Protein AF-0000000084360144 (afdb_homodimer)

InterPro domains:
  IPR002321 Cytochrome c, class II [PS51009] (93-139)
  IPR010980 Cytochrome c/b562 [SSF47175] (39-138)

Sequence (286 aa):
MKKSSLFVCLISALVMHGSWVSTAVAEDDREAIFVSREQRDLVLEDMRNFLVAVQDIVLAMADGDMATVSDVARAMGPGKGRGMGMGMDMPMEFRQMGRGTHVAFVELAQAADMGSEGVIADLGTLMSNCTGCHVTYKFVIKQMKKSSLFVCLISALVMHGSWVSTAVAEDDREAIFVSREQRDLVLEDMRNFLVAVQDIVLAMADGDMATVSDVARAMGPGKGRGMGMGMDMPMEFRQMGRGTHVAFVELAQAADMGSEGVIADLGTLMSNCTGCHVTYKFVIKQ

Secondary structure (DSSP, 8-state):
-----------------------------PEEEEE-HHHHHHHHHHHHHHHHHHHHHHHHHHTT-HHHHHHHHHTTSTT-STTTTTTTTS-HHHHHHHHHHHHHHHHHHHHHHTT-TTHHHHHHHHHHHHHHHHHHEEEEE--/-----------------------------PEEEEE-HHHHHHHHHHHHHHHHHHHHHHHHHHTT-HHHHHHHHHTTSTT-STTTTTTTTS-HHHHHHHHHHHHHHHHHHHHHHTT-TTHHHHHHHHHHHHHHHHHHEEEEE--

pLDDT: mean 84.34, std 19.71, range [33.41, 98.88]

Solvent-accessible surface area (backbone atoms only — not comparable to full-atom values): 16165 Å² total; per-residue (Å²): 134,85,81,78,80,78,76,77,77,77,76,76,76,76,72,74,74,72,73,76,73,67,79,63,74,77,74,83,81,42,46,75,43,77,33,50,68,65,46,47,50,31,47,50,50,42,52,51,51,50,51,46,41,53,34,51,33,39,39,23,55,55,68,68,32,39,66,57,29,19,53,51,27,43,63,48,18,78,84,59,46,82,36,65,73,63,47,73,88,45,58,64,70,57,43,50,47,54,53,49,41,16,49,40,27,36,53,45,13,51,39,30,70,68,64,48,85,52,51,54,37,49,50,24,57,45,41,47,48,54,48,52,47,62,65,42,44,43,82,36,72,64,130,135,85,80,77,79,79,78,78,76,77,76,74,76,75,74,76,75,72,73,74,72,66,79,64,74,78,76,83,81,42,47,74,42,77,31,51,68,67,46,47,51,29,47,50,51,42,54,52,51,50,51,45,41,53,34,52,31,38,39,23,54,54,68,68,33,39,66,58,30,19,52,52,26,42,61,48,18,76,86,58,47,82,34,64,75,65,48,73,87,45,59,65,69,58,44,49,46,54,52,50,41,18,48,40,26,35,52,46,14,53,37,30,70,68,65,46,86,54,50,54,37,48,49,24,57,44,42,47,46,55,48,54,48,62,64,42,44,42,81,38,72,63,130

Structure (mmCIF, N/CA/C/O backbone):
data_AF-0000000084360144-model_v1
#
loop_
_entity.id
_entity.type
_entity.pdbx_description
1 polymer 'Cytochrome C'
#
loop_
_atom_site.group_PDB
_atom_site.id
_atom_site.type_symbol
_atom_site.label_atom_id
_atom_site.label_alt_id
_atom_site.label_comp_id
_atom_site.label_asym_id
_atom_site.label_entity_id
_atom_site.label_seq_id
_atom_site.pdbx_PDB_ins_code
_atom_site.Cartn_x
_atom_site.Cartn_y
_atom_site.Cartn_z
_atom_site.occupancy
_atom_site.B_iso_or_equiv
_atom_site.auth_seq_id
_atom_site.auth_comp_id
_atom_site.auth_asym_id
_atom_site.auth_atom_id
_atom_site.pdbx_PDB_model_num
ATOM 1 N N . MET A 1 1 ? -36.156 -8.492 79.812 1 33.84 1 MET A N 1
ATOM 2 C CA . MET A 1 1 ? -35.625 -7.465 78.875 1 33.84 1 MET A CA 1
ATOM 3 C C . MET A 1 1 ? -34.781 -8.086 77.75 1 33.84 1 MET A C 1
ATOM 5 O O . MET A 1 1 ? -33.688 -8.602 78 1 33.84 1 MET A O 1
ATOM 9 N N . LYS A 1 2 ? -35.5 -8.797 76.812 1 38.75 2 LYS A N 1
ATOM 10 C CA . LYS A 1 2 ? -35 -9.461 75.625 1 38.75 2 LYS A CA 1
ATOM 11 C C . LYS A 1 2 ? -34.188 -8.5 74.75 1 38.75 2 LYS A C 1
ATOM 13 O O . LYS A 1 2 ? -34.688 -7.426 74.438 1 38.75 2 LYS A O 1
ATOM 18 N N . LYS A 1 3 ? -32.844 -8.453 74.938 1 45.5 3 LYS A N 1
ATOM 19 C CA . LYS A 1 3 ? -31.828 -7.781 74.125 1 45.5 3 LYS A CA 1
ATOM 20 C C . LYS A 1 3 ? -32 -8.102 72.688 1 45.5 3 LYS A C 1
ATOM 22 O O . LYS A 1 3 ? -31.984 -9.273 72.25 1 45.5 3 LYS A O 1
ATOM 27 N N . SER A 1 4 ? -32.906 -7.371 71.938 1 45.78 4 SER A N 1
ATOM 28 C CA . SER A 1 4 ? -33.094 -7.418 70.438 1 45.78 4 SER A CA 1
ATOM 29 C C . SER A 1 4 ? -31.766 -7.23 69.75 1 45.78 4 SER A C 1
ATOM 31 O O . SER A 1 4 ? -31.031 -6.277 70 1 45.78 4 SER A O 1
ATOM 33 N N . SER A 1 5 ? -31 -8.258 69.438 1 48.06 5 SER A N 1
ATOM 34 C CA . SER A 1 5 ? -29.797 -8.281 68.625 1 48.06 5 SER A CA 1
ATOM 35 C C . SER A 1 5 ? -30.031 -7.609 67.25 1 48.06 5 SER A C 1
ATOM 37 O O . SER A 1 5 ? -30.906 -8.023 66.5 1 48.06 5 SER A O 1
ATOM 39 N N . LEU A 1 6 ? -29.938 -6.305 67.125 1 44.03 6 LEU A N 1
ATOM 40 C CA . LEU A 1 6 ? -29.969 -5.547 65.875 1 44.03 6 LEU A CA 1
ATOM 41 C C . LEU A 1 6 ? -28.953 -6.09 64.875 1 44.03 6 LEU A C 1
ATOM 43 O O . LEU A 1 6 ? -27.75 -6.141 65.188 1 44.03 6 LEU A O 1
ATOM 47 N N . PHE A 1 7 ? -29.328 -7 64.062 1 44.59 7 PHE A N 1
ATOM 48 C CA . PHE A 1 7 ? -28.578 -7.477 62.906 1 44.59 7 PHE A CA 1
ATOM 49 C C . PHE A 1 7 ? -28.281 -6.332 61.938 1 44.59 7 PHE A C 1
ATOM 51 O O . PHE A 1 7 ? -29.188 -5.73 61.375 1 44.59 7 PHE A O 1
ATOM 58 N N . VAL A 1 8 ? -27.266 -5.516 62.156 1 44.97 8 VAL A N 1
ATOM 59 C CA . VAL A 1 8 ? -26.797 -4.504 61.219 1 44.97 8 VAL A CA 1
ATOM 60 C C . VAL A 1 8 ? -26.469 -5.156 59.875 1 44.97 8 VAL A C 1
ATOM 62 O O . VAL A 1 8 ? -25.672 -6.082 59.812 1 44.97 8 VAL A O 1
ATOM 65 N N . CYS A 1 9 ? -27.453 -5.238 58.969 1 44 9 CYS A N 1
ATOM 66 C CA . CYS A 1 9 ? -27.297 -5.594 57.562 1 44 9 CYS A CA 1
ATOM 67 C C . CYS A 1 9 ? -26.203 -4.777 56.906 1 44 9 CYS A C 1
ATOM 69 O O . CYS A 1 9 ? -26.297 -3.555 56.812 1 44 9 CYS A O 1
ATOM 71 N N . LEU A 1 10 ? -24.984 -5.242 57.031 1 46.97 10 LEU A N 1
ATOM 72 C CA . LEU A 1 10 ? -23.875 -4.703 56.25 1 46.97 10 LEU A CA 1
ATOM 73 C C . LEU A 1 10 ? -24.172 -4.75 54.781 1 46.97 10 LEU A C 1
ATOM 75 O O . LEU A 1 10 ? -24.25 -5.828 54.188 1 46.97 10 LEU A O 1
ATOM 79 N N . ILE A 1 11 ? -25.016 -3.904 54.219 1 48.75 11 ILE A N 1
ATOM 80 C CA . ILE A 1 11 ? -25.172 -3.729 52.781 1 48.75 11 ILE A CA 1
ATOM 81 C C . ILE A 1 11 ? -23.828 -3.414 52.156 1 48.75 11 ILE A C 1
ATOM 83 O O . ILE A 1 11 ? -23.203 -2.393 52.469 1 48.75 11 ILE A O 1
ATOM 87 N N . SER A 1 12 ? -23.062 -4.449 51.812 1 48 12 SER A N 1
ATOM 88 C CA . SER A 1 12 ? -21.859 -4.301 50.969 1 48 12 SER A CA 1
ATOM 89 C C . SER A 1 12 ? -22.188 -3.594 49.656 1 48 12 SER A C 1
ATOM 91 O O . SER A 1 12 ? -23.062 -4.035 48.906 1 48 12 SER A O 1
ATOM 93 N N . ALA A 1 13 ? -22.172 -2.275 49.625 1 49.94 13 ALA A N 1
ATOM 94 C CA . ALA A 1 13 ? -22.219 -1.513 48.375 1 49.94 13 ALA A CA 1
ATOM 95 C C . ALA A 1 13 ? -21.281 -2.105 47.344 1 49.94 13 ALA A C 1
ATOM 97 O O . ALA A 1 13 ? -20.047 -2.061 47.5 1 49.94 13 ALA A O 1
ATOM 98 N N . LEU A 1 14 ? -21.688 -3.148 46.656 1 50.59 14 LEU A N 1
ATOM 99 C CA . LEU A 1 14 ? -21 -3.574 45.438 1 50.59 14 LEU A CA 1
ATOM 100 C C . LEU A 1 14 ? -20.75 -2.395 44.5 1 50.59 14 LEU A C 1
ATOM 102 O O . LEU A 1 14 ? -21.703 -1.851 43.938 1 50.59 14 LEU A O 1
ATOM 106 N N . VAL A 1 15 ? -19.828 -1.484 44.812 1 50.44 15 VAL A N 1
ATOM 1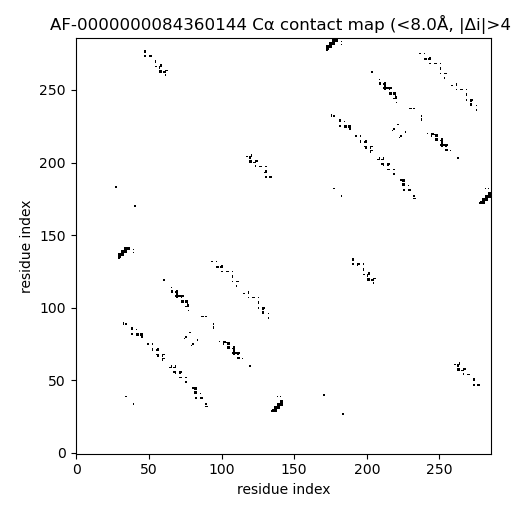07 C CA . VAL A 1 15 ? -19.375 -0.468 43.875 1 50.44 15 VAL A CA 1
ATOM 108 C C . VAL A 1 15 ? -19.016 -1.121 42.531 1 50.44 15 VAL A C 1
ATOM 110 O O . VAL A 1 15 ? -18.094 -1.928 42.469 1 50.44 15 VAL A O 1
ATOM 113 N N . MET A 1 16 ? -20 -1.368 41.719 1 49.56 16 MET A N 1
ATOM 114 C CA . MET A 1 16 ? -19.734 -1.702 40.312 1 49.56 16 MET A CA 1
ATOM 115 C C . MET A 1 16 ? -18.719 -0.744 39.719 1 49.56 16 MET A C 1
ATOM 117 O O . MET A 1 16 ? -19 0.445 39.531 1 49.56 16 MET A O 1
ATOM 121 N N . HIS A 1 17 ? -17.453 -0.891 40.062 1 52.81 17 HIS A N 1
ATOM 122 C CA . HIS A 1 17 ? -16.438 -0.223 39.25 1 52.81 17 HIS A CA 1
ATOM 123 C C . HIS A 1 17 ? -16.672 -0.459 37.75 1 52.81 17 HIS A C 1
ATOM 125 O O . HIS A 1 17 ? -16.469 -1.57 37.25 1 52.81 17 HIS A O 1
ATOM 131 N N . GLY A 1 18 ? -17.625 0.156 37.188 1 46.22 18 GLY A N 1
ATOM 132 C CA . GLY A 1 18 ? -17.656 0.187 35.75 1 46.22 18 GLY A CA 1
ATOM 133 C C . GLY A 1 18 ? -16.297 0.488 35.125 1 46.22 18 GLY A C 1
ATOM 134 O O . GLY A 1 18 ? -15.734 1.555 35.375 1 46.22 18 GLY A O 1
ATOM 135 N N . SER A 1 19 ? -15.484 -0.479 34.906 1 48.38 19 SER A N 1
ATOM 136 C CA . SER A 1 19 ? -14.305 -0.304 34.062 1 48.38 19 SER A CA 1
ATOM 137 C C . SER A 1 19 ? -14.648 0.451 32.781 1 48.38 19 SER A C 1
ATOM 139 O O . SER A 1 19 ? -15.344 -0.08 31.906 1 48.38 19 SER A O 1
ATOM 141 N N . TRP A 1 20 ? -14.641 1.731 32.844 1 46.69 20 TRP A N 1
ATOM 142 C CA . TRP A 1 20 ? -14.609 2.441 31.578 1 46.69 20 TRP A CA 1
ATOM 143 C C . TRP A 1 20 ? -13.547 1.854 30.641 1 46.69 20 TRP A C 1
ATOM 145 O O . TRP A 1 20 ? -12.352 1.924 30.938 1 46.69 20 TRP A O 1
ATOM 155 N N . VAL A 1 21 ? -13.836 0.761 30 1 42.66 21 VAL A N 1
ATOM 156 C CA . VAL A 1 21 ? -13.016 0.398 28.844 1 42.66 21 VAL A CA 1
ATOM 157 C C . VAL A 1 21 ? -12.797 1.622 27.953 1 42.66 21 VAL A C 1
ATOM 159 O O . VAL A 1 21 ? -13.742 2.113 27.328 1 42.66 21 VAL A O 1
ATOM 162 N N . SER A 1 22 ? -12.062 2.523 28.312 1 39.66 22 SER A N 1
ATOM 163 C CA . SER A 1 22 ? -11.602 3.498 27.328 1 39.66 22 SER A CA 1
ATOM 164 C C . SER A 1 22 ? -11.195 2.818 26.031 1 39.66 22 SER A C 1
ATOM 166 O O . SER A 1 22 ? -10.258 2.012 26.016 1 39.66 22 SER A O 1
ATOM 168 N N . THR A 1 23 ? -12.055 2.426 25.203 1 44 23 THR A N 1
ATOM 169 C CA . THR A 1 23 ? -11.625 2.086 23.859 1 44 23 THR A CA 1
ATOM 170 C C . THR A 1 23 ? -10.555 3.051 23.359 1 44 23 THR A C 1
ATOM 172 O O . THR A 1 23 ? -10.859 4.16 22.922 1 44 23 THR A O 1
ATOM 175 N N . ALA A 1 24 ? -9.484 3.217 24.141 1 43.78 24 ALA A N 1
ATOM 176 C CA . ALA A 1 24 ? -8.336 4.023 23.75 1 43.78 24 ALA A CA 1
ATOM 177 C C . ALA A 1 24 ? -7.957 3.775 22.281 1 43.78 24 ALA A C 1
ATOM 179 O O . ALA A 1 24 ? -7.797 2.625 21.875 1 43.78 24 ALA A O 1
ATOM 180 N N . VAL A 1 25 ? -8.531 4.574 21.312 1 50.25 25 VAL A N 1
ATOM 181 C CA . VAL A 1 25 ? -7.938 4.59 19.984 1 50.25 25 VAL A CA 1
ATOM 182 C C . VAL A 1 25 ? -6.438 4.324 20.094 1 50.25 25 VAL A C 1
ATOM 184 O O . VAL A 1 25 ? -5.746 4.941 20.906 1 50.25 25 VAL A O 1
ATOM 187 N N . ALA A 1 26 ? -6.023 3.072 19.875 1 57.72 26 ALA A N 1
ATOM 188 C CA . ALA A 1 26 ? -4.609 2.711 19.953 1 57.72 26 ALA A CA 1
ATOM 189 C C . ALA A 1 26 ? -3.725 3.83 19.422 1 57.72 26 ALA A C 1
ATOM 191 O O . ALA A 1 26 ? -3.979 4.371 18.344 1 57.72 26 ALA A O 1
ATOM 192 N N . GLU A 1 27 ? -3.043 4.469 20.234 1 74.31 27 GLU A N 1
ATOM 193 C CA . GLU A 1 27 ? -2.086 5.523 19.906 1 74.31 27 GLU A CA 1
ATOM 194 C C . GLU A 1 27 ? -1.138 5.09 18.797 1 74.31 27 GLU A C 1
ATOM 196 O O . GLU A 1 27 ? -0.721 3.932 18.75 1 74.31 27 GLU A O 1
ATOM 201 N N . ASP A 1 28 ? -1.094 5.836 17.609 1 87.69 28 ASP A N 1
ATOM 202 C CA . ASP A 1 28 ? -0.11 5.629 16.547 1 87.69 28 ASP A CA 1
ATOM 203 C C . ASP A 1 28 ? 1.311 5.832 17.078 1 87.69 28 ASP A C 1
ATOM 205 O O . ASP A 1 28 ? 1.778 6.965 17.188 1 87.69 28 ASP A O 1
ATOM 209 N N . ASP A 1 29 ? 2.02 4.734 17.438 1 91.38 29 ASP A N 1
ATOM 210 C CA . ASP A 1 29 ? 3.318 4.766 18.094 1 91.38 29 ASP A CA 1
ATOM 211 C C . ASP A 1 29 ? 4.457 4.766 17.078 1 91.38 29 ASP A C 1
ATOM 213 O O . ASP A 1 29 ? 5.621 4.578 17.438 1 91.38 29 ASP A O 1
ATOM 217 N N . ARG A 1 30 ? 4.113 5.012 15.844 1 96.31 30 ARG A N 1
ATOM 218 C CA . ARG A 1 30 ? 5.156 5.078 14.828 1 96.31 30 ARG A CA 1
ATOM 219 C C . ARG A 1 30 ? 6.043 6.301 15.031 1 96.31 30 ARG A C 1
ATOM 221 O O . ARG A 1 30 ? 5.613 7.297 15.617 1 96.31 30 ARG A O 1
ATOM 228 N N . GLU A 1 31 ? 7.32 6.133 14.578 1 96.94 31 GLU A N 1
ATOM 229 C CA . GLU A 1 31 ? 8.273 7.234 14.641 1 96.94 31 GLU A CA 1
ATOM 230 C C . GLU A 1 31 ? 7.91 8.336 13.648 1 96.94 31 GLU A C 1
ATOM 232 O O . GLU A 1 31 ? 7.727 8.078 12.461 1 96.94 31 GLU A O 1
ATOM 237 N N . ALA A 1 32 ? 7.883 9.578 14.156 1 96 32 ALA A N 1
ATOM 238 C CA . ALA A 1 32 ? 7.559 10.719 13.312 1 96 32 ALA A CA 1
ATOM 239 C C . ALA A 1 32 ? 8.789 11.211 12.555 1 96 32 ALA A C 1
ATOM 241 O O . ALA A 1 32 ? 9.844 11.438 13.156 1 96 32 ALA A O 1
ATOM 242 N N . ILE A 1 33 ? 8.68 11.305 11.312 1 95.38 33 ILE A N 1
ATOM 243 C CA . ILE A 1 33 ? 9.656 12.008 10.492 1 95.38 33 ILE A CA 1
ATOM 244 C C . ILE A 1 33 ? 9.086 13.352 10.047 1 95.38 33 ILE A C 1
ATOM 246 O O . ILE A 1 33 ? 8.031 13.406 9.406 1 95.38 33 ILE A O 1
ATOM 250 N N . PHE A 1 34 ? 9.781 14.406 10.383 1 94.12 34 PHE A N 1
ATOM 251 C CA . PHE A 1 34 ? 9.328 15.742 10.031 1 94.12 34 PHE A CA 1
ATOM 252 C C . PHE A 1 34 ? 9.797 16.125 8.633 1 94.12 34 PHE A C 1
ATOM 254 O O . PHE A 1 34 ? 10.992 16.078 8.336 1 94.12 34 PHE A O 1
ATOM 261 N N . VAL A 1 35 ? 8.797 16.422 7.832 1 92.69 35 VAL A N 1
ATOM 262 C CA . VAL A 1 35 ? 9.102 16.672 6.43 1 92.69 35 VAL A CA 1
ATOM 263 C C . VAL A 1 35 ? 8.359 17.922 5.961 1 92.69 35 VAL A C 1
ATOM 265 O O . VAL A 1 35 ? 7.367 18.328 6.57 1 92.69 35 VAL A O 1
ATOM 268 N N . SER A 1 36 ? 8.93 18.531 4.867 1 89.81 36 SER A N 1
ATOM 269 C CA . SER A 1 36 ? 8.156 19.562 4.18 1 89.81 36 SER A CA 1
ATOM 270 C C . SER A 1 36 ? 6.996 18.953 3.398 1 89.81 36 SER A C 1
ATOM 272 O O . SER A 1 36 ? 6.969 17.75 3.16 1 89.81 36 SER A O 1
ATOM 274 N N . ARG A 1 37 ? 6.051 19.75 3.043 1 89.75 37 ARG A N 1
ATOM 275 C CA . ARG A 1 37 ? 4.934 19.281 2.229 1 89.75 37 ARG A CA 1
ATOM 276 C C . ARG A 1 37 ? 5.422 18.703 0.907 1 89.75 37 ARG A C 1
ATOM 278 O O . ARG A 1 37 ? 4.914 17.672 0.446 1 89.75 37 ARG A O 1
ATOM 285 N N . GLU A 1 38 ? 6.41 19.391 0.368 1 87.5 38 GLU A N 1
ATOM 286 C CA . GLU A 1 38 ? 6.949 18.938 -0.91 1 87.5 38 GLU A CA 1
ATOM 287 C C . GLU A 1 38 ? 7.609 17.562 -0.771 1 87.5 38 GLU A C 1
ATOM 289 O O . GLU A 1 38 ? 7.391 16.672 -1.597 1 87.5 38 GLU A O 1
ATOM 294 N N . GLN A 1 39 ? 8.398 17.422 0.248 1 88.19 39 GLN A N 1
ATOM 295 C CA . GLN A 1 39 ? 9.047 16.141 0.503 1 88.19 39 GLN A CA 1
ATOM 296 C C . GLN A 1 39 ? 8.016 15.031 0.697 1 88.19 39 GLN A C 1
ATOM 298 O O . GLN A 1 39 ? 8.141 13.945 0.12 1 88.19 39 GLN A O 1
ATOM 303 N N . ARG A 1 40 ? 7.051 15.227 1.476 1 91.75 40 ARG A N 1
ATOM 304 C CA . ARG A 1 40 ? 5.98 14.258 1.714 1 91.75 40 ARG A CA 1
ATOM 305 C C . ARG A 1 40 ? 5.301 13.859 0.408 1 91.75 40 ARG A C 1
ATOM 307 O O . ARG A 1 40 ? 5.109 12.672 0.139 1 91.75 40 ARG A O 1
ATOM 314 N N . ASP A 1 41 ? 4.969 14.859 -0.365 1 89.81 41 ASP A N 1
ATOM 315 C CA . ASP A 1 41 ? 4.23 14.578 -1.593 1 89.81 41 ASP A CA 1
ATOM 316 C C . ASP A 1 41 ? 5.059 13.734 -2.557 1 89.81 41 ASP A C 1
ATOM 318 O O . ASP A 1 41 ? 4.531 12.844 -3.223 1 89.81 41 ASP A O 1
ATOM 322 N N . LEU A 1 42 ? 6.301 14.031 -2.625 1 89.5 42 LEU A N 1
ATOM 323 C CA . LEU A 1 42 ? 7.172 13.273 -3.52 1 89.5 42 LEU A CA 1
ATOM 324 C C . LEU A 1 42 ? 7.316 11.828 -3.051 1 89.5 42 LEU A C 1
ATOM 326 O O . LEU A 1 42 ? 7.258 10.906 -3.861 1 89.5 42 LEU A O 1
ATOM 330 N N . VAL A 1 43 ? 7.5 11.609 -1.768 1 91.75 43 VAL A N 1
ATOM 331 C CA . VAL A 1 43 ? 7.629 10.25 -1.245 1 91.75 43 VAL A CA 1
ATOM 332 C C . VAL A 1 43 ? 6.309 9.508 -1.414 1 91.75 43 VAL A C 1
ATOM 334 O O . VAL A 1 43 ? 6.297 8.328 -1.781 1 91.75 43 VAL A O 1
ATOM 337 N N . LEU A 1 44 ? 5.227 10.188 -1.214 1 93.38 44 LEU A N 1
ATOM 338 C CA . LEU A 1 44 ? 3.926 9.539 -1.352 1 93.38 44 LEU A CA 1
ATOM 339 C C . LEU A 1 44 ? 3.645 9.188 -2.809 1 93.38 44 LEU A C 1
ATOM 341 O O . LEU A 1 44 ? 3 8.18 -3.094 1 93.38 44 LEU A O 1
ATOM 345 N N . GLU A 1 45 ? 4.105 9.977 -3.682 1 92.88 45 GLU A N 1
ATOM 346 C CA . GLU A 1 45 ? 3.996 9.602 -5.09 1 92.88 45 GLU A CA 1
ATOM 347 C C . GLU A 1 45 ? 4.762 8.32 -5.383 1 92.88 45 GLU A C 1
ATOM 349 O O . GLU A 1 45 ? 4.27 7.445 -6.105 1 92.88 45 GLU A O 1
ATOM 354 N N . ASP A 1 46 ? 5.91 8.219 -4.836 1 93.06 46 ASP A N 1
ATOM 355 C CA . ASP A 1 46 ? 6.68 6.988 -4.992 1 93.06 46 ASP A CA 1
ATOM 356 C C . ASP A 1 46 ? 5.926 5.793 -4.41 1 93.06 46 ASP A C 1
ATOM 358 O O . ASP A 1 46 ? 5.918 4.711 -5 1 93.06 46 ASP A O 1
ATOM 362 N N . MET A 1 47 ? 5.293 5.977 -3.268 1 95.94 47 MET A N 1
ATOM 363 C CA . MET A 1 47 ? 4.531 4.914 -2.623 1 95.94 47 MET A CA 1
ATOM 364 C C . MET A 1 47 ? 3.375 4.457 -3.51 1 95.94 47 MET A C 1
ATOM 366 O O . MET A 1 47 ? 3.096 3.26 -3.604 1 95.94 47 MET A O 1
ATOM 370 N N . ARG A 1 48 ? 2.752 5.402 -4.18 1 96.12 48 ARG A N 1
ATOM 371 C CA . ARG A 1 48 ? 1.674 5.055 -5.098 1 96.12 48 ARG A CA 1
ATOM 372 C C . ARG A 1 48 ? 2.209 4.293 -6.309 1 96.12 48 ARG A C 1
ATOM 374 O O . ARG A 1 48 ? 1.581 3.342 -6.777 1 96.12 48 ARG A O 1
ATOM 381 N N . ASN A 1 49 ? 3.303 4.703 -6.801 1 95.62 49 ASN A N 1
ATOM 382 C CA . ASN A 1 49 ? 3.92 3.992 -7.914 1 95.62 49 ASN A CA 1
ATOM 383 C C . ASN A 1 49 ? 4.305 2.566 -7.523 1 95.62 49 ASN A C 1
ATOM 385 O O . ASN A 1 49 ? 4.152 1.639 -8.32 1 95.62 49 ASN A O 1
ATOM 389 N N . PHE A 1 50 ? 4.84 2.432 -6.293 1 97.56 50 PHE A N 1
ATOM 390 C CA . PHE A 1 50 ? 5.141 1.094 -5.793 1 97.56 50 PHE A CA 1
ATOM 391 C C . PHE A 1 50 ? 3.879 0.24 -5.738 1 97.56 50 PHE A C 1
ATOM 393 O O . PHE A 1 50 ? 3.896 -0.929 -6.129 1 97.56 50 PHE A O 1
ATOM 400 N N . LEU A 1 51 ? 2.818 0.783 -5.25 1 98.5 51 LEU A N 1
ATOM 401 C CA . LEU A 1 51 ? 1.558 0.056 -5.152 1 98.5 51 LEU A CA 1
ATOM 402 C C . LEU A 1 51 ? 1.087 -0.405 -6.527 1 98.5 51 LEU A C 1
ATOM 404 O O . LEU A 1 51 ? 0.717 -1.568 -6.703 1 98.5 51 LEU A O 1
ATOM 408 N N . VAL A 1 52 ? 1.15 0.442 -7.516 1 98.5 52 VAL A N 1
ATOM 409 C CA . VAL A 1 52 ? 0.761 0.094 -8.883 1 98.5 52 VAL A CA 1
ATOM 410 C C . VAL A 1 52 ? 1.687 -0.994 -9.422 1 98.5 52 VAL A C 1
ATOM 412 O O . VAL A 1 52 ? 1.228 -1.955 -10.039 1 98.5 52 VAL A O 1
ATOM 415 N N . ALA A 1 53 ? 2.918 -0.84 -9.18 1 98.69 53 ALA A N 1
ATOM 416 C CA . ALA A 1 53 ? 3.885 -1.82 -9.664 1 98.69 53 ALA A CA 1
ATOM 417 C C . ALA A 1 53 ? 3.615 -3.199 -9.07 1 98.69 53 ALA A C 1
ATOM 419 O O . ALA A 1 53 ? 3.65 -4.207 -9.789 1 98.69 53 ALA A O 1
ATOM 420 N N . VAL A 1 54 ? 3.375 -3.266 -7.773 1 98.88 54 VAL A N 1
ATOM 421 C CA . VAL A 1 54 ? 3.111 -4.547 -7.129 1 98.88 54 VAL A CA 1
ATOM 422 C C . VAL A 1 54 ? 1.857 -5.18 -7.734 1 98.88 54 VAL A C 1
ATOM 424 O O . VAL A 1 54 ? 1.831 -6.383 -8.008 1 98.88 54 VAL A O 1
ATOM 427 N N . GLN A 1 55 ? 0.853 -4.379 -7.98 1 98.81 55 GLN A N 1
ATOM 428 C CA . GLN A 1 55 ? -0.342 -4.918 -8.625 1 98.81 55 GLN A CA 1
ATOM 429 C C . GLN A 1 55 ? -0.021 -5.473 -10.008 1 98.81 55 GLN A C 1
ATOM 431 O O . GLN A 1 55 ? -0.442 -6.578 -10.352 1 98.81 55 GLN A O 1
ATOM 436 N N . ASP A 1 56 ? 0.659 -4.711 -10.797 1 98.88 56 ASP A N 1
ATOM 437 C CA . ASP A 1 56 ? 1 -5.125 -12.148 1 98.88 56 ASP A CA 1
ATOM 438 C C . ASP A 1 56 ? 1.823 -6.41 -12.141 1 98.88 56 ASP A C 1
ATOM 440 O O . ASP A 1 56 ? 1.634 -7.281 -13 1 98.88 56 ASP A O 1
ATOM 444 N N . ILE A 1 57 ? 2.674 -6.496 -11.203 1 98.88 57 ILE A N 1
ATOM 445 C CA . ILE A 1 57 ? 3.52 -7.68 -11.086 1 98.88 57 ILE A CA 1
ATOM 446 C C . ILE A 1 57 ? 2.66 -8.891 -10.734 1 98.88 57 ILE A C 1
ATOM 448 O O . ILE A 1 57 ? 2.803 -9.961 -11.344 1 98.88 57 ILE A O 1
ATOM 452 N N . VAL A 1 58 ? 1.802 -8.742 -9.812 1 98.56 58 VAL A N 1
ATOM 453 C CA . VAL A 1 58 ? 0.9 -9.82 -9.422 1 98.56 58 VAL A CA 1
ATOM 454 C C . VAL A 1 58 ? 0.078 -10.273 -10.625 1 98.56 58 VAL A C 1
ATOM 456 O O . VAL A 1 58 ? -0.016 -11.469 -10.898 1 98.56 58 VAL A O 1
ATOM 459 N N . LEU A 1 59 ? -0.456 -9.336 -11.359 1 98.56 59 LEU A N 1
ATOM 460 C CA . LEU A 1 59 ? -1.267 -9.68 -12.523 1 98.56 59 LEU A CA 1
ATOM 461 C C . LEU A 1 59 ? -0.419 -10.344 -13.602 1 98.56 59 LEU A C 1
ATOM 463 O O . LEU A 1 59 ? -0.864 -11.297 -14.242 1 98.56 59 LEU A O 1
ATOM 467 N N . ALA A 1 60 ? 0.747 -9.844 -13.82 1 98.31 60 ALA A N 1
ATOM 468 C CA . ALA A 1 60 ? 1.643 -10.453 -14.797 1 98.31 60 ALA A CA 1
ATOM 469 C C . ALA A 1 60 ? 2.016 -11.875 -14.391 1 98.31 60 ALA A C 1
ATOM 471 O O . ALA A 1 60 ? 2.105 -12.766 -15.234 1 98.31 60 ALA A O 1
ATOM 472 N N . MET A 1 61 ? 2.264 -12.109 -13.133 1 96.69 61 MET A N 1
ATOM 473 C CA . MET A 1 61 ? 2.564 -13.445 -12.641 1 96.69 61 MET A CA 1
ATOM 474 C C . MET A 1 61 ? 1.386 -14.391 -12.875 1 96.69 61 MET A C 1
ATOM 476 O O . MET A 1 61 ? 1.575 -15.547 -13.258 1 96.69 61 MET A O 1
ATOM 480 N N . ALA A 1 62 ? 0.224 -13.914 -12.617 1 95.62 62 ALA A N 1
ATOM 481 C CA . ALA A 1 62 ? -0.98 -14.703 -12.859 1 95.62 62 ALA A CA 1
ATOM 482 C C . ALA A 1 62 ? -1.061 -15.156 -14.312 1 95.62 62 ALA A C 1
ATOM 484 O O . ALA A 1 62 ? -1.544 -16.25 -14.602 1 95.62 62 ALA A O 1
ATOM 485 N N . ASP A 1 63 ? -0.547 -14.359 -15.195 1 95.81 63 ASP A N 1
ATOM 486 C CA . ASP A 1 63 ? -0.593 -14.648 -16.625 1 95.81 63 ASP A CA 1
ATOM 487 C C . ASP A 1 63 ? 0.644 -15.422 -17.078 1 95.81 63 ASP A C 1
ATOM 489 O O . ASP A 1 63 ? 0.793 -15.742 -18.25 1 95.81 63 ASP A O 1
ATOM 493 N N . GLY A 1 64 ? 1.555 -15.656 -16.156 1 94.75 64 GLY A N 1
ATOM 494 C CA . GLY A 1 64 ? 2.807 -16.312 -16.516 1 94.75 64 GLY A CA 1
ATOM 495 C C . GLY A 1 64 ? 3.719 -15.422 -17.344 1 94.75 64 GLY A C 1
ATOM 496 O O . GLY A 1 64 ? 4.598 -15.922 -18.047 1 94.75 64 GLY A O 1
ATOM 497 N N . ASP A 1 65 ? 3.51 -14.164 -17.312 1 97.31 65 A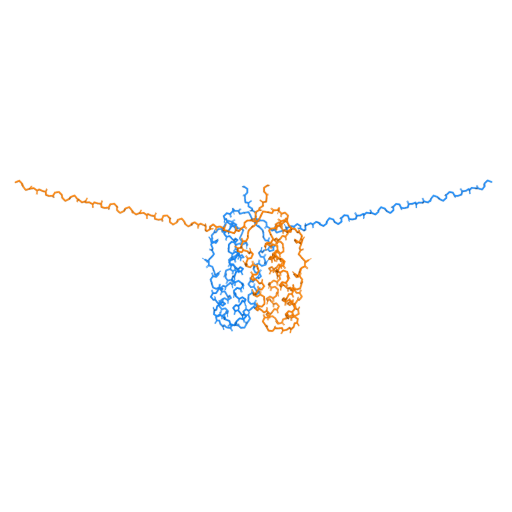SP A N 1
ATOM 498 C CA . ASP A 1 65 ? 4.246 -13.203 -18.125 1 97.31 65 ASP A CA 1
ATOM 499 C C . ASP A 1 65 ? 5.441 -12.633 -17.375 1 97.31 65 ASP A C 1
ATOM 501 O O . ASP A 1 65 ? 5.406 -11.484 -16.922 1 97.31 65 ASP A O 1
ATOM 505 N N . MET A 1 66 ? 6.527 -13.406 -17.375 1 98.06 66 MET A N 1
ATOM 506 C CA . MET A 1 66 ? 7.695 -13.023 -16.578 1 98.06 66 MET A CA 1
ATOM 507 C C . MET A 1 66 ? 8.422 -11.844 -17.219 1 98.06 66 MET A C 1
ATOM 509 O O . MET A 1 66 ? 9.102 -11.078 -16.531 1 98.06 66 MET A O 1
ATOM 513 N N . ALA A 1 67 ? 8.258 -11.703 -18.531 1 98.44 67 ALA A N 1
ATOM 514 C CA . ALA A 1 67 ? 8.852 -10.539 -19.172 1 98.44 67 ALA A CA 1
ATOM 515 C C . ALA A 1 67 ? 8.25 -9.242 -18.625 1 98.44 67 ALA A C 1
ATOM 517 O O . ALA A 1 67 ? 8.969 -8.297 -18.312 1 98.44 67 ALA A O 1
ATOM 518 N N . THR A 1 68 ? 6.938 -9.195 -18.516 1 98.69 68 THR A N 1
ATOM 519 C CA . THR A 1 68 ? 6.266 -8.031 -17.953 1 98.69 68 THR A CA 1
ATOM 520 C C . THR A 1 68 ? 6.648 -7.848 -16.484 1 98.69 68 THR A C 1
ATOM 522 O O . THR A 1 68 ? 6.859 -6.723 -16.031 1 98.69 68 THR A O 1
ATOM 525 N N . VAL A 1 69 ? 6.738 -8.953 -15.688 1 98.75 69 VAL A N 1
ATOM 526 C CA . VAL A 1 69 ? 7.203 -8.859 -14.312 1 98.75 69 VAL A CA 1
ATOM 527 C C . VAL A 1 69 ? 8.547 -8.133 -14.266 1 98.75 69 VAL A C 1
ATOM 529 O O . VAL A 1 69 ? 8.719 -7.18 -13.5 1 98.75 69 VAL A O 1
ATOM 532 N N . SER A 1 70 ? 9.453 -8.594 -15.086 1 98.75 70 SER A N 1
ATOM 533 C CA . SER A 1 70 ? 10.797 -8.023 -15.133 1 98.75 70 SER A CA 1
ATOM 534 C C . SER A 1 70 ? 10.75 -6.539 -15.484 1 98.75 70 SER A C 1
ATOM 536 O O . SER A 1 70 ? 11.375 -5.715 -14.812 1 98.75 70 SER A O 1
ATOM 538 N N . ASP A 1 71 ? 10.023 -6.156 -16.5 1 98.62 71 ASP A N 1
ATOM 539 C CA . ASP A 1 71 ? 9.961 -4.777 -16.969 1 98.62 71 ASP A CA 1
ATOM 540 C C . ASP A 1 71 ? 9.383 -3.855 -15.891 1 98.62 71 ASP A C 1
ATOM 542 O O . ASP A 1 71 ? 9.945 -2.797 -15.609 1 98.62 71 ASP A O 1
ATOM 546 N N . VAL A 1 72 ? 8.289 -4.203 -15.336 1 98.75 72 VAL A N 1
ATOM 547 C CA . VAL A 1 72 ? 7.633 -3.393 -14.32 1 98.75 72 VAL A CA 1
ATOM 548 C C . VAL A 1 72 ? 8.555 -3.232 -13.109 1 98.75 72 VAL A C 1
ATOM 550 O O . VAL A 1 72 ? 8.711 -2.127 -12.586 1 98.75 72 VAL A O 1
ATOM 553 N N . ALA A 1 73 ? 9.117 -4.355 -12.648 1 98.62 73 ALA A N 1
ATOM 554 C CA . ALA A 1 73 ? 10 -4.305 -11.484 1 98.62 73 ALA A CA 1
ATOM 555 C C . ALA A 1 73 ? 11.219 -3.43 -11.75 1 98.62 73 ALA A C 1
ATOM 557 O O . ALA A 1 73 ? 11.617 -2.627 -10.906 1 98.62 73 ALA A O 1
ATOM 558 N N . ARG A 1 74 ? 11.797 -3.535 -12.898 1 98.06 74 ARG A N 1
ATOM 559 C CA . ARG A 1 74 ? 12.984 -2.76 -13.25 1 98.06 74 ARG A CA 1
ATOM 560 C C . ARG A 1 74 ? 12.672 -1.267 -13.266 1 98.06 74 ARG A C 1
ATOM 562 O O . ARG A 1 74 ? 13.516 -0.447 -12.906 1 98.06 74 ARG A O 1
ATOM 569 N N . ALA A 1 75 ? 11.508 -0.892 -13.664 1 97.56 75 ALA A N 1
ATOM 570 C CA . ALA A 1 75 ? 11.109 0.51 -13.75 1 97.56 75 ALA A CA 1
ATOM 571 C C . ALA A 1 75 ? 11.047 1.151 -12.367 1 97.56 75 ALA A C 1
ATOM 573 O O . ALA A 1 75 ? 10.992 2.377 -12.25 1 97.56 75 ALA A O 1
ATOM 574 N N . MET A 1 76 ? 11.125 0.361 -11.305 1 97.06 76 MET A N 1
ATOM 575 C CA . MET A 1 76 ? 11.07 0.881 -9.938 1 97.06 76 MET A CA 1
ATOM 576 C C . MET A 1 76 ? 12.469 0.955 -9.336 1 97.06 76 MET A C 1
ATOM 578 O O . MET A 1 76 ? 12.625 1.242 -8.148 1 97.06 76 MET A O 1
ATOM 582 N N . GLY A 1 77 ? 13.422 0.655 -10.117 1 95.25 77 GLY A N 1
ATOM 583 C CA . GLY A 1 77 ? 14.781 0.605 -9.602 1 95.25 77 GLY A CA 1
ATOM 584 C C . GLY A 1 77 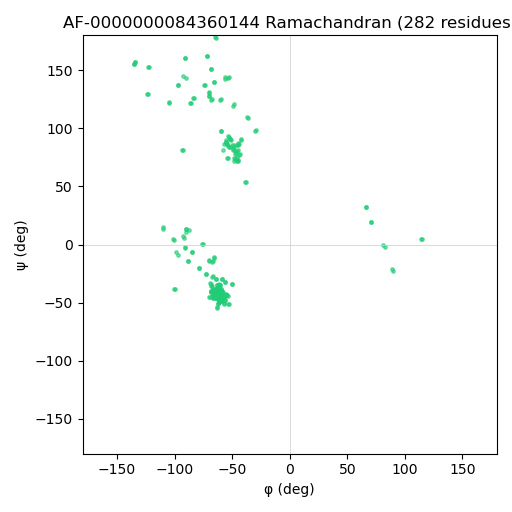? 15.289 1.954 -9.133 1 95.25 77 GLY A C 1
ATOM 585 O O . GLY A 1 77 ? 14.586 2.961 -9.234 1 95.25 77 GLY A O 1
ATOM 586 N N . PRO A 1 78 ? 16.484 1.933 -8.641 1 89.94 78 PRO A N 1
ATOM 587 C CA . PRO A 1 78 ? 17.078 3.184 -8.172 1 89.94 78 PRO A CA 1
ATOM 588 C C . PRO A 1 78 ? 17.062 4.281 -9.234 1 89.94 78 PRO A C 1
ATOM 590 O O . PRO A 1 78 ? 17.234 4 -10.422 1 89.94 78 PRO A O 1
ATOM 593 N N . GLY A 1 79 ? 16.844 5.527 -8.781 1 81.62 79 GLY A N 1
ATOM 594 C CA . GLY A 1 79 ? 16.875 6.684 -9.672 1 81.62 79 GLY A CA 1
ATOM 595 C C . GLY A 1 79 ? 15.562 6.891 -10.414 1 81.62 79 GLY A C 1
ATOM 596 O O . GLY A 1 79 ? 15.43 7.848 -11.18 1 81.62 79 GLY A O 1
ATOM 597 N N . LYS A 1 80 ? 14.633 6.145 -10.297 1 72.19 80 LYS A N 1
ATOM 598 C CA . LYS A 1 80 ? 13.367 6.234 -11.016 1 72.19 80 LYS A CA 1
ATOM 599 C C . LYS A 1 80 ? 12.312 6.949 -10.18 1 72.19 80 LYS A C 1
ATOM 601 O O . LYS A 1 80 ? 11.266 7.352 -10.703 1 72.19 80 LYS A O 1
ATOM 606 N N . GLY A 1 81 ? 12.602 7.168 -9.023 1 66.81 81 GLY A N 1
ATOM 607 C CA . GLY A 1 81 ? 11.625 7.863 -8.203 1 66.81 81 GLY A CA 1
ATOM 608 C C . GLY A 1 81 ? 11.789 9.367 -8.227 1 66.81 81 GLY A C 1
ATOM 609 O O . GLY A 1 81 ? 12.891 9.875 -8.453 1 66.81 81 GLY A O 1
ATOM 610 N N . ARG A 1 82 ? 10.688 10.047 -8.195 1 63.56 82 ARG A N 1
ATOM 611 C CA . ARG A 1 82 ? 10.711 11.508 -8.172 1 63.56 82 ARG A CA 1
ATOM 612 C C . ARG A 1 82 ? 11.227 12.031 -6.836 1 63.56 82 ARG A C 1
ATOM 614 O O . ARG A 1 82 ? 11.586 13.203 -6.723 1 63.56 82 ARG A O 1
ATOM 621 N N . GLY A 1 83 ? 11.258 11.094 -5.941 1 61.66 83 GLY A N 1
ATOM 622 C CA . GLY A 1 83 ? 11.734 11.531 -4.641 1 61.66 83 GLY A CA 1
ATOM 623 C C . GLY A 1 83 ? 13.242 11.453 -4.496 1 61.66 83 GLY A C 1
ATOM 624 O O . GLY A 1 83 ? 13.773 11.617 -3.396 1 61.66 83 GLY A O 1
ATOM 625 N N . MET A 1 84 ? 13.844 11.273 -5.578 1 60.12 84 MET A N 1
ATOM 626 C CA . MET A 1 84 ? 15.297 11.172 -5.5 1 60.12 84 MET A CA 1
ATOM 627 C C . MET A 1 84 ? 15.898 12.445 -4.922 1 60.12 84 MET A C 1
ATOM 629 O O . MET A 1 84 ? 15.578 13.547 -5.371 1 60.12 84 MET A O 1
ATOM 633 N N . GLY A 1 85 ? 16.641 12.188 -3.857 1 61.12 85 GLY A N 1
ATOM 634 C CA . GLY A 1 85 ? 17.359 13.281 -3.227 1 61.12 85 GLY A CA 1
ATOM 635 C C . GLY A 1 85 ? 16.562 13.977 -2.148 1 61.12 85 GLY A C 1
ATOM 636 O O . GLY A 1 85 ? 17.125 14.648 -1.281 1 61.12 85 GLY A O 1
ATOM 637 N N . MET A 1 86 ? 15.328 13.898 -2.164 1 62.66 86 MET A N 1
ATOM 638 C CA . MET A 1 86 ? 14.531 14.672 -1.215 1 62.66 86 MET A CA 1
ATOM 639 C C . MET A 1 86 ? 14.594 14.047 0.176 1 62.66 86 MET A C 1
ATOM 641 O O . MET A 1 86 ? 14.172 14.664 1.156 1 62.66 86 MET A O 1
ATOM 645 N N . GLY A 1 87 ? 15.352 12.961 0.263 1 70.94 87 GLY A N 1
ATOM 646 C CA . GLY A 1 87 ? 15.383 12.305 1.563 1 70.94 87 GLY A CA 1
ATOM 647 C C . GLY A 1 87 ? 16.719 12.453 2.266 1 70.94 87 GLY A C 1
ATOM 648 O O . GLY A 1 87 ? 16.953 11.828 3.303 1 70.94 87 GLY A O 1
ATOM 649 N N . MET A 1 88 ? 17.531 13.438 1.667 1 78.06 88 MET A N 1
ATOM 650 C CA . MET A 1 88 ? 18.875 13.477 2.248 1 78.06 88 MET A CA 1
ATOM 651 C C . MET A 1 88 ? 18.828 13.953 3.697 1 78.06 88 MET A C 1
ATOM 653 O O . MET A 1 88 ? 19.703 13.609 4.496 1 78.06 88 MET A O 1
ATOM 657 N N . ASP A 1 89 ? 17.859 14.719 4.047 1 84.69 89 ASP A N 1
ATOM 658 C CA . ASP A 1 89 ? 17.75 15.234 5.406 1 84.69 89 ASP A CA 1
ATOM 659 C C . ASP A 1 89 ? 16.891 14.32 6.27 1 84.69 89 ASP A C 1
ATOM 661 O O . ASP A 1 89 ? 16.719 14.562 7.469 1 84.69 89 ASP A O 1
ATOM 665 N N . MET A 1 90 ? 16.531 13.234 5.758 1 87.88 90 MET A N 1
ATOM 666 C CA . MET A 1 90 ? 15.727 12.273 6.504 1 87.88 90 MET A CA 1
ATOM 667 C C . MET A 1 90 ? 16.609 11.273 7.246 1 87.88 90 MET A C 1
ATOM 669 O O . MET A 1 90 ? 17.781 11.117 6.914 1 87.88 90 MET A O 1
ATOM 673 N N . PRO A 1 91 ? 16.047 10.625 8.242 1 92.06 91 PRO A N 1
ATOM 674 C CA . PRO A 1 91 ? 16.859 9.672 9.008 1 92.06 91 PRO A CA 1
ATOM 675 C C . PRO A 1 91 ? 17.484 8.594 8.125 1 92.06 91 PRO A C 1
ATOM 677 O O . PRO A 1 91 ? 16.859 8.125 7.176 1 92.06 91 PRO A O 1
ATOM 680 N N . MET A 1 92 ? 18.656 8.242 8.492 1 92.75 92 MET A N 1
ATOM 681 C CA . MET A 1 92 ? 19.453 7.301 7.703 1 92.75 92 MET A CA 1
ATOM 682 C C . MET A 1 92 ? 18.703 5.984 7.52 1 92.75 92 MET A C 1
ATOM 684 O O . MET A 1 92 ? 18.688 5.43 6.422 1 92.75 92 MET A O 1
ATOM 688 N N . GLU A 1 93 ? 18.109 5.457 8.562 1 94.25 93 GLU A N 1
ATOM 689 C CA . GLU A 1 93 ? 17.422 4.172 8.477 1 94.25 93 GLU A CA 1
ATOM 690 C C . GLU A 1 93 ? 16.234 4.242 7.512 1 94.25 93 GLU A C 1
ATOM 692 O O . GLU A 1 93 ? 15.969 3.287 6.777 1 94.25 93 GLU A O 1
ATOM 697 N N . PHE A 1 94 ? 15.586 5.332 7.523 1 95.19 94 PHE A N 1
ATOM 698 C CA . PHE A 1 94 ? 14.5 5.543 6.578 1 95.19 94 PHE A CA 1
ATOM 699 C C . PHE A 1 94 ? 15.016 5.52 5.145 1 95.19 94 PHE A C 1
ATOM 701 O O . PHE A 1 94 ? 14.461 4.828 4.285 1 95.19 94 PHE A O 1
ATOM 708 N N . ARG A 1 95 ? 16.031 6.207 4.953 1 92.69 95 ARG A N 1
ATOM 709 C CA . ARG A 1 95 ? 16.625 6.289 3.623 1 92.69 95 ARG A CA 1
ATOM 710 C C . ARG A 1 95 ? 17.109 4.918 3.152 1 92.69 95 ARG A C 1
ATOM 712 O O . ARG A 1 95 ? 16.938 4.566 1.982 1 92.69 95 ARG A O 1
ATOM 719 N N . GLN A 1 96 ? 17.688 4.238 4.051 1 93.31 96 GLN A N 1
ATOM 720 C CA . GLN A 1 96 ? 18.188 2.906 3.713 1 93.31 96 GLN A CA 1
ATOM 721 C C . GLN A 1 96 ? 17.047 1.969 3.342 1 93.31 96 GLN A C 1
ATOM 723 O O . GLN A 1 96 ? 17.172 1.167 2.414 1 93.31 96 GLN A O 1
ATOM 728 N N . MET A 1 97 ? 15.977 2.066 3.986 1 94.19 97 MET A N 1
ATOM 729 C CA . MET A 1 97 ? 14.82 1.254 3.641 1 94.19 97 MET A CA 1
ATOM 730 C C . MET A 1 97 ? 14.273 1.636 2.268 1 94.19 97 MET A C 1
ATOM 732 O O . MET A 1 97 ? 13.938 0.764 1.465 1 94.19 97 MET A O 1
ATOM 736 N N . GLY A 1 98 ? 14.18 2.963 2.049 1 93.12 98 GLY A N 1
ATOM 737 C CA . GLY A 1 98 ? 13.766 3.41 0.729 1 93.12 98 GLY A CA 1
ATOM 738 C C . GLY A 1 98 ? 14.656 2.898 -0.384 1 93.12 98 GLY A C 1
ATOM 739 O O . GLY A 1 98 ? 14.172 2.311 -1.354 1 93.12 98 GLY A O 1
ATOM 740 N N . ARG A 1 99 ? 15.914 3.086 -0.224 1 93.06 99 ARG A N 1
ATOM 741 C CA . ARG A 1 99 ? 16.875 2.623 -1.219 1 93.06 99 ARG A CA 1
ATOM 742 C C . ARG A 1 99 ? 16.812 1.107 -1.374 1 93.06 99 ARG A C 1
ATOM 744 O O . ARG A 1 99 ? 16.859 0.59 -2.492 1 93.06 99 ARG A O 1
ATOM 751 N N . GLY A 1 100 ? 16.766 0.432 -0.289 1 95.44 100 GLY A N 1
ATOM 752 C CA . GLY A 1 100 ? 16.688 -1.02 -0.312 1 95.44 100 GLY A CA 1
ATOM 753 C C . GLY A 1 100 ? 15.461 -1.532 -1.049 1 95.44 100 GLY A C 1
ATOM 754 O O . GLY A 1 100 ? 15.5 -2.598 -1.669 1 95.44 100 GLY A O 1
ATOM 755 N N . THR A 1 101 ? 14.398 -0.739 -1.021 1 96.88 101 THR A N 1
ATOM 756 C CA . THR A 1 101 ? 13.195 -1.12 -1.754 1 96.88 101 THR A CA 1
ATOM 757 C C . THR A 1 101 ? 13.43 -1.037 -3.26 1 96.88 101 THR A C 1
ATOM 759 O O . THR A 1 101 ? 13.094 -1.966 -3.998 1 96.88 101 THR A O 1
ATOM 762 N N . HIS A 1 102 ? 14.039 0.011 -3.727 1 96.62 102 HIS A N 1
ATOM 763 C CA . HIS A 1 102 ? 14.375 0.138 -5.141 1 96.62 102 HIS A CA 1
ATOM 764 C C . HIS A 1 102 ? 15.289 -0.993 -5.594 1 96.62 102 HIS A C 1
ATOM 766 O O . HIS A 1 102 ? 15.086 -1.578 -6.66 1 96.62 102 HIS A O 1
ATOM 772 N N . VAL A 1 103 ? 16.234 -1.332 -4.801 1 97.12 103 VAL A N 1
ATOM 773 C CA . VAL A 1 103 ? 17.172 -2.404 -5.117 1 97.12 103 VAL A CA 1
ATOM 774 C C . VAL A 1 103 ? 16.438 -3.738 -5.176 1 97.12 103 VAL A C 1
ATOM 776 O O . VAL A 1 103 ? 16.672 -4.543 -6.082 1 97.12 103 VAL A O 1
ATOM 779 N N . ALA A 1 104 ? 15.594 -3.947 -4.246 1 98.38 104 ALA A N 1
ATOM 780 C CA . ALA A 1 104 ? 14.844 -5.199 -4.195 1 98.38 104 ALA A CA 1
ATOM 781 C C . ALA A 1 104 ? 13.977 -5.367 -5.445 1 98.38 104 ALA A C 1
ATOM 783 O O . ALA A 1 104 ? 13.781 -6.488 -5.922 1 98.38 104 ALA A O 1
ATOM 784 N N . PHE A 1 105 ? 13.445 -4.277 -5.984 1 98.5 105 PHE A N 1
ATOM 785 C CA . PHE A 1 105 ? 12.688 -4.363 -7.23 1 98.5 105 PHE A CA 1
ATOM 786 C C . PHE A 1 105 ? 13.586 -4.832 -8.367 1 98.5 105 PHE A C 1
ATOM 788 O O . PHE A 1 105 ? 13.172 -5.656 -9.188 1 98.5 105 PHE A O 1
ATOM 795 N N . VAL A 1 106 ? 14.797 -4.328 -8.43 1 98.38 106 VAL A N 1
ATOM 796 C CA . VAL A 1 106 ? 15.727 -4.746 -9.477 1 98.38 106 VAL A CA 1
ATOM 797 C C . VAL A 1 106 ? 16.078 -6.219 -9.289 1 98.38 106 VAL A C 1
ATOM 799 O O . VAL A 1 106 ? 16.172 -6.969 -10.266 1 98.38 106 VAL A O 1
ATOM 802 N N . GLU A 1 107 ? 16.297 -6.66 -8.078 1 98.31 107 GLU A N 1
ATOM 803 C CA . GLU A 1 107 ? 16.547 -8.07 -7.809 1 98.31 107 GLU A CA 1
ATOM 804 C C . GLU A 1 107 ? 15.383 -8.945 -8.25 1 98.31 107 GLU A C 1
ATOM 806 O O . GLU A 1 107 ? 15.578 -10.031 -8.797 1 98.31 107 GLU A O 1
ATOM 811 N N . LEU A 1 108 ? 14.211 -8.469 -8.023 1 98.75 108 LEU A N 1
ATOM 812 C CA . LEU A 1 108 ? 13.031 -9.195 -8.492 1 98.75 108 LEU A CA 1
ATOM 813 C C . LEU A 1 108 ? 13.023 -9.297 -10.008 1 98.75 108 LEU A C 1
ATOM 815 O O . LEU A 1 108 ? 12.703 -10.352 -10.562 1 98.75 108 LEU A O 1
ATOM 819 N N . ALA A 1 109 ? 13.328 -8.195 -10.664 1 98.56 109 ALA A N 1
ATOM 820 C CA . ALA A 1 109 ? 13.406 -8.203 -12.125 1 98.56 109 ALA A CA 1
ATOM 821 C C . ALA A 1 109 ? 14.406 -9.258 -12.609 1 98.56 109 ALA A C 1
ATOM 823 O O . ALA A 1 109 ? 14.117 -10 -13.547 1 98.56 109 ALA A O 1
ATOM 824 N N . GLN A 1 110 ? 15.523 -9.352 -12 1 98.25 110 GLN A N 1
ATOM 825 C CA . GLN A 1 110 ? 16.547 -10.32 -12.367 1 98.25 110 GLN A CA 1
ATOM 826 C C . GLN A 1 110 ? 16.062 -11.75 -12.164 1 98.25 110 GLN A C 1
ATOM 828 O O . GLN A 1 110 ? 16.312 -12.625 -13 1 98.25 110 GLN A O 1
ATOM 833 N N . ALA A 1 111 ? 15.445 -11.953 -11.062 1 98 111 ALA A N 1
ATOM 834 C CA . ALA A 1 111 ? 14.867 -13.273 -10.82 1 98 111 ALA A CA 1
ATOM 835 C C . ALA A 1 111 ? 13.867 -13.641 -11.906 1 98 111 ALA A C 1
ATOM 837 O O . ALA A 1 111 ? 13.836 -14.781 -12.375 1 98 111 ALA A O 1
ATOM 838 N N . ALA A 1 112 ? 13.055 -12.719 -12.289 1 98.19 112 ALA A N 1
ATOM 839 C CA . ALA A 1 112 ? 12.07 -12.953 -13.344 1 98.19 112 ALA A CA 1
ATOM 840 C C . ALA A 1 112 ? 12.758 -13.273 -14.672 1 98.19 112 ALA A C 1
ATOM 842 O O . ALA A 1 112 ? 12.305 -14.148 -15.414 1 98.19 112 ALA A O 1
ATOM 843 N N . ASP A 1 113 ? 13.82 -12.625 -14.969 1 97.81 113 ASP A N 1
ATOM 844 C CA . ASP A 1 113 ? 14.578 -12.859 -16.188 1 97.81 113 ASP A CA 1
ATOM 845 C C . ASP A 1 113 ? 15.094 -14.297 -16.25 1 97.81 113 ASP A C 1
ATOM 847 O O . ASP A 1 113 ? 15.18 -14.891 -17.328 1 97.81 113 ASP A O 1
ATOM 851 N N . MET A 1 114 ? 15.414 -14.797 -15.172 1 95.5 114 MET A N 1
ATOM 852 C CA . MET A 1 114 ? 16.016 -16.125 -15.102 1 95.5 114 MET A CA 1
ATOM 853 C C . MET A 1 114 ? 14.938 -17.203 -15.094 1 95.5 114 MET A C 1
ATOM 855 O O . MET A 1 114 ? 15.25 -18.406 -15.164 1 95.5 114 MET A O 1
ATOM 859 N N . GLY A 1 115 ? 13.742 -16.781 -15.023 1 87.25 115 GLY A N 1
ATOM 860 C CA . GLY A 1 115 ? 12.664 -17.75 -14.945 1 87.25 115 GLY A CA 1
ATOM 861 C C . GLY A 1 115 ? 12.68 -18.562 -13.656 1 87.25 115 GLY A C 1
ATOM 862 O O . GLY A 1 115 ? 12.375 -19.75 -13.664 1 87.25 115 GLY A O 1
ATOM 863 N N . SER A 1 116 ? 13.133 -17.922 -12.625 1 82.31 116 SER A N 1
ATOM 864 C CA . SER A 1 116 ? 13.258 -18.594 -11.328 1 82.31 116 SER A CA 1
ATOM 865 C C . SER A 1 116 ? 11.891 -18.969 -10.773 1 82.31 116 SER A C 1
ATOM 867 O O . SER A 1 116 ? 10.898 -18.281 -11.008 1 82.31 116 SER A O 1
ATOM 869 N N . GLU A 1 117 ? 12.086 -20.234 -10.219 1 85.44 117 GLU A N 1
ATOM 870 C CA . GLU A 1 117 ? 10.922 -20.578 -9.398 1 85.44 117 GLU A CA 1
ATOM 871 C C . GLU A 1 117 ? 10.859 -19.734 -8.141 1 85.44 117 GLU A C 1
ATOM 873 O O . GLU A 1 117 ? 11.883 -19.25 -7.645 1 85.44 117 GLU A O 1
ATOM 878 N N . GLY A 1 118 ? 9.797 -19.109 -7.844 1 93.19 118 GLY A N 1
ATOM 879 C CA . GLY A 1 118 ? 9.711 -18.453 -6.551 1 93.19 118 GLY A CA 1
ATOM 880 C C . GLY A 1 118 ? 9.625 -16.953 -6.648 1 93.19 118 GLY A C 1
ATOM 881 O O . GLY A 1 118 ? 9.867 -16.234 -5.668 1 93.19 118 GLY A O 1
ATOM 882 N N . VAL A 1 119 ? 9.547 -16.484 -7.828 1 97.38 119 VAL A N 1
ATOM 883 C CA . VAL A 1 119 ? 9.461 -15.039 -8.023 1 97.38 119 VAL A CA 1
ATOM 884 C C . VAL A 1 119 ? 8.367 -14.469 -7.125 1 97.38 119 VAL A C 1
ATOM 886 O O . VAL A 1 119 ? 8.508 -13.359 -6.598 1 97.38 119 VAL A O 1
ATOM 889 N N . ILE A 1 120 ? 7.363 -15.266 -6.965 1 97.06 120 ILE A N 1
ATOM 890 C CA . ILE A 1 120 ? 6.289 -14.789 -6.102 1 97.06 120 ILE A CA 1
ATOM 891 C C . ILE A 1 120 ? 6.789 -14.68 -4.664 1 97.06 120 ILE A C 1
ATOM 893 O O . ILE A 1 120 ? 6.438 -13.734 -3.949 1 97.06 120 ILE A O 1
ATOM 897 N N . ALA A 1 121 ? 7.621 -15.602 -4.199 1 97.75 121 ALA A N 1
ATOM 898 C CA . ALA A 1 121 ? 8.219 -15.5 -2.867 1 97.75 121 ALA A CA 1
ATOM 899 C C . ALA A 1 121 ? 9.125 -14.273 -2.762 1 97.75 121 ALA A C 1
ATOM 901 O O . ALA A 1 121 ? 9.148 -13.602 -1.729 1 97.75 121 ALA A O 1
ATOM 902 N N . ASP A 1 122 ? 9.852 -14.023 -3.822 1 98.25 122 ASP A N 1
ATOM 903 C CA . ASP A 1 122 ? 10.703 -12.844 -3.859 1 98.25 122 ASP A CA 1
ATOM 904 C C . ASP A 1 122 ? 9.883 -11.562 -3.732 1 98.25 122 ASP A C 1
ATOM 906 O O . ASP A 1 122 ? 10.305 -10.609 -3.078 1 98.25 122 ASP A O 1
ATOM 910 N N . LEU A 1 123 ? 8.742 -11.531 -4.363 1 98.81 123 LEU A N 1
ATOM 911 C CA . LEU A 1 123 ? 7.852 -10.391 -4.215 1 98.81 123 LEU A CA 1
ATOM 912 C C . LEU A 1 123 ? 7.434 -10.211 -2.758 1 98.81 123 LEU A C 1
ATOM 914 O O . LEU A 1 123 ? 7.445 -9.094 -2.236 1 98.81 123 LEU A O 1
ATOM 918 N N . GLY A 1 124 ? 7.047 -11.336 -2.121 1 98.62 124 GLY A N 1
ATOM 919 C CA . GLY A 1 124 ? 6.723 -11.266 -0.705 1 98.62 124 GLY A CA 1
ATOM 920 C C . GLY A 1 124 ? 7.852 -10.695 0.139 1 98.62 124 GLY A C 1
ATOM 921 O O . GLY A 1 124 ? 7.613 -9.898 1.046 1 98.62 124 GLY A O 1
ATOM 922 N N . THR A 1 125 ? 9.031 -11.125 -0.155 1 98 125 THR A N 1
ATOM 923 C CA . THR A 1 125 ? 10.203 -10.648 0.568 1 98 125 THR A CA 1
ATOM 924 C C . THR A 1 125 ? 10.422 -9.164 0.319 1 98 125 THR A C 1
ATOM 926 O O . THR A 1 125 ? 10.703 -8.406 1.252 1 98 125 THR A O 1
ATOM 929 N N . LEU A 1 126 ? 10.32 -8.766 -0.89 1 98.75 126 LEU A N 1
ATOM 930 C CA . LEU A 1 126 ? 10.406 -7.352 -1.227 1 98.75 126 LEU A CA 1
ATOM 931 C C . LEU A 1 126 ? 9.391 -6.539 -0.429 1 98.75 126 LEU A C 1
ATOM 933 O O . LEU A 1 126 ? 9.719 -5.469 0.091 1 98.75 126 LEU A O 1
ATOM 937 N N . MET A 1 127 ? 8.172 -7.02 -0.315 1 98.75 127 MET A N 1
ATOM 938 C CA . MET A 1 127 ? 7.094 -6.301 0.353 1 98.75 127 MET A CA 1
ATOM 939 C C . MET A 1 127 ? 7.363 -6.176 1.848 1 98.75 127 MET A C 1
ATOM 941 O O . MET A 1 127 ? 6.754 -5.348 2.527 1 98.75 127 MET A O 1
ATOM 945 N N . SER A 1 128 ? 8.312 -6.945 2.4 1 98.44 128 SER A N 1
ATOM 946 C CA . SER A 1 128 ? 8.695 -6.762 3.797 1 98.44 128 SER A CA 1
ATOM 947 C C . SER A 1 128 ? 9.32 -5.391 4.023 1 98.44 128 SER A C 1
ATOM 949 O O . SER A 1 128 ? 9.195 -4.816 5.109 1 98.44 128 SER A O 1
AT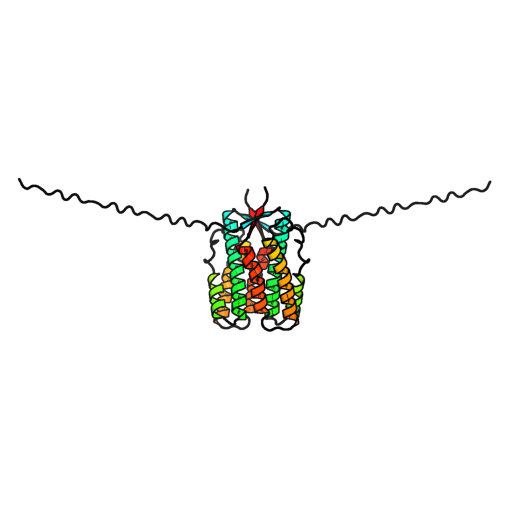OM 951 N N . ASN A 1 129 ? 9.969 -4.832 3.029 1 97.81 129 ASN A N 1
ATOM 952 C CA . ASN A 1 129 ? 10.453 -3.459 3.131 1 97.81 129 ASN A CA 1
ATOM 953 C C . ASN A 1 129 ? 9.297 -2.471 3.252 1 97.81 129 ASN A C 1
ATOM 955 O O . ASN A 1 129 ? 9.375 -1.501 4.008 1 97.81 129 ASN A O 1
ATOM 959 N N . CYS A 1 130 ? 8.203 -2.719 2.5 1 98.69 130 CYS A N 1
ATOM 960 C CA . CYS A 1 130 ? 7.027 -1.858 2.553 1 98.69 130 CYS A CA 1
ATOM 961 C C . CYS A 1 130 ? 6.398 -1.883 3.939 1 98.69 130 CYS A C 1
ATOM 963 O O . CYS A 1 130 ? 6.246 -0.839 4.578 1 98.69 130 CYS A O 1
ATOM 965 N N . THR A 1 131 ? 6.094 -3.119 4.414 1 98.62 131 THR A N 1
ATOM 966 C CA . THR A 1 131 ? 5.402 -3.252 5.691 1 98.62 131 THR A CA 1
ATOM 967 C C . THR A 1 131 ? 6.301 -2.816 6.844 1 98.62 131 THR A C 1
ATOM 969 O O . THR A 1 131 ? 5.832 -2.213 7.809 1 98.62 131 THR A O 1
ATOM 972 N N . GLY A 1 132 ? 7.598 -3.076 6.75 1 98 132 GLY A N 1
ATOM 973 C CA . GLY A 1 132 ? 8.531 -2.615 7.766 1 98 132 GLY A CA 1
ATOM 974 C C . GLY A 1 132 ? 8.594 -1.104 7.879 1 98 132 GLY A C 1
ATOM 975 O O . GLY A 1 132 ? 8.586 -0.558 8.984 1 98 132 GLY A O 1
ATOM 976 N N . CYS A 1 133 ? 8.633 -0.418 6.82 1 98.12 133 CYS A N 1
ATOM 977 C CA . CYS A 1 133 ? 8.688 1.04 6.801 1 98.12 133 CYS A CA 1
ATOM 978 C C . CYS A 1 133 ? 7.375 1.638 7.297 1 98.12 133 CYS A C 1
ATOM 980 O O . CYS A 1 133 ? 7.379 2.574 8.102 1 98.12 133 CYS A O 1
ATOM 982 N N . HIS A 1 134 ? 6.266 1.026 6.891 1 97.75 134 HIS A N 1
ATOM 983 C CA . HIS A 1 134 ? 4.965 1.619 7.176 1 97.75 134 HIS A CA 1
ATOM 984 C C . HIS A 1 134 ? 4.539 1.354 8.617 1 97.75 134 HIS A C 1
ATOM 986 O O . HIS A 1 134 ? 3.73 2.096 9.18 1 97.75 134 HIS A O 1
ATOM 992 N N . VAL A 1 135 ? 5.121 0.364 9.219 1 96.62 135 VAL A N 1
ATOM 993 C CA . VAL A 1 135 ? 4.801 0.119 10.625 1 96.62 135 VAL A CA 1
ATOM 994 C C . VAL A 1 135 ? 5.734 0.934 11.516 1 96.62 135 VAL A C 1
ATOM 996 O O . VAL A 1 135 ? 5.43 1.167 12.688 1 96.62 135 VAL A O 1
ATOM 999 N N . THR A 1 136 ? 6.793 1.447 10.969 1 97.31 136 THR A N 1
ATOM 1000 C CA . THR A 1 136 ? 7.82 2.094 11.773 1 97.31 136 THR A CA 1
ATOM 1001 C C . THR A 1 136 ? 7.664 3.611 11.734 1 97.31 136 THR A C 1
ATOM 1003 O O . THR A 1 136 ? 7.82 4.285 12.758 1 97.31 136 THR A O 1
ATOM 1006 N N . TYR A 1 137 ? 7.289 4.152 10.516 1 96.75 137 TYR A N 1
ATOM 1007 C CA . TYR A 1 137 ? 7.418 5.594 10.367 1 96.75 137 TYR A CA 1
ATOM 1008 C C . TYR A 1 137 ? 6.082 6.227 10 1 96.75 137 TYR A C 1
ATOM 1010 O O . TYR A 1 137 ? 5.246 5.594 9.344 1 96.75 137 TYR A O 1
ATOM 1018 N N . LYS A 1 138 ? 5.906 7.43 10.344 1 96.38 138 LYS A N 1
ATOM 1019 C CA . LYS A 1 138 ? 4.863 8.336 9.867 1 96.38 138 LYS A CA 1
ATOM 1020 C C . LYS A 1 138 ? 5.434 9.711 9.539 1 96.38 138 LYS A C 1
ATOM 1022 O O . LYS A 1 138 ? 6.434 10.133 10.125 1 96.38 138 LYS A O 1
ATOM 1027 N N . PHE A 1 139 ? 4.762 10.422 8.664 1 93.75 139 PHE A N 1
ATOM 1028 C CA . PHE A 1 139 ? 5.191 11.773 8.328 1 93.75 139 PHE A CA 1
ATOM 1029 C C . PHE A 1 139 ? 4.41 12.805 9.125 1 93.75 139 PHE A C 1
ATOM 1031 O O . PHE A 1 139 ? 3.199 12.664 9.312 1 93.75 139 PHE A O 1
ATOM 1038 N N . VAL A 1 140 ? 5.172 13.758 9.578 1 93.5 140 VAL A N 1
ATOM 1039 C CA . VAL A 1 140 ? 4.613 14.961 10.188 1 93.5 140 VAL A CA 1
ATOM 1040 C C . VAL A 1 140 ? 5.125 16.203 9.453 1 93.5 140 VAL A C 1
ATOM 1042 O O . VAL A 1 140 ? 6.32 16.297 9.172 1 93.5 140 VAL A O 1
ATOM 1045 N N . ILE A 1 141 ? 4.145 17.062 9.086 1 91.62 141 ILE A N 1
ATOM 1046 C CA . ILE A 1 141 ? 4.562 18.25 8.359 1 91.62 141 ILE A CA 1
ATOM 1047 C C . ILE A 1 141 ? 5.227 19.234 9.328 1 91.62 141 ILE A C 1
ATOM 1049 O O . ILE A 1 141 ? 4.703 19.5 10.414 1 91.62 141 ILE A O 1
ATOM 1053 N N . LYS A 1 142 ? 6.297 19.781 8.828 1 86.56 142 LYS A N 1
ATOM 1054 C CA . LYS A 1 142 ? 6.984 20.812 9.586 1 86.56 142 LYS A CA 1
ATOM 1055 C C . LYS A 1 142 ? 6.141 22.094 9.672 1 86.56 142 LYS A C 1
ATOM 1057 O O . LYS A 1 142 ? 5.473 22.469 8.703 1 86.56 142 LYS A O 1
ATOM 1062 N N . GLN A 1 143 ? 5.824 22.641 10.875 1 73.62 143 GLN A N 1
ATOM 1063 C CA . GLN A 1 143 ? 5.164 23.922 11.109 1 73.62 143 GLN A CA 1
ATOM 1064 C C . GLN A 1 143 ? 6.066 25.094 10.703 1 73.62 143 GLN A C 1
ATOM 1066 O O . GLN A 1 143 ? 7.289 24.984 10.789 1 73.62 143 GLN A O 1
ATOM 1071 N N . MET B 1 1 ? 36.25 59.188 -54.969 1 33.41 1 MET B N 1
ATOM 1072 C CA . MET B 1 1 ? 35.469 59.156 -53.75 1 33.41 1 MET B CA 1
ATOM 1073 C C . MET B 1 1 ? 34.719 57.812 -53.594 1 33.41 1 MET B C 1
ATOM 1075 O O . MET B 1 1 ? 33.781 57.531 -54.344 1 33.41 1 MET B O 1
ATOM 1079 N N . LYS B 1 2 ? 35.531 56.719 -53.375 1 39.44 2 LYS B N 1
ATOM 1080 C CA . LYS B 1 2 ? 35.156 55.312 -53.156 1 39.44 2 LYS B CA 1
ATOM 1081 C C . LYS B 1 2 ? 34.125 55.188 -52.031 1 39.44 2 LYS B C 1
ATOM 1083 O O . LYS B 1 2 ? 34.344 55.688 -50.938 1 39.44 2 LYS B O 1
ATOM 1088 N N . LYS B 1 3 ? 32.781 55.188 -52.344 1 44.53 3 LYS B N 1
ATOM 1089 C CA . LYS B 1 3 ? 31.625 54.906 -51.531 1 44.53 3 LYS B CA 1
ATOM 1090 C C . LYS B 1 3 ? 31.812 53.625 -50.719 1 44.53 3 LYS B C 1
ATOM 1092 O O . LYS B 1 3 ? 32.031 52.562 -51.312 1 44.53 3 LYS B O 1
ATOM 1097 N N . SER B 1 4 ? 32.531 53.625 -49.562 1 46.66 4 SER B N 1
ATOM 1098 C CA . SER B 1 4 ? 32.656 52.562 -48.562 1 46.66 4 SER B CA 1
ATOM 1099 C C . SER B 1 4 ? 31.312 52 -48.156 1 46.66 4 SER B C 1
ATOM 1101 O O . SER B 1 4 ? 30.422 52.75 -47.75 1 46.66 4 SER B O 1
ATOM 1103 N N . SER B 1 5 ? 30.734 51.031 -48.844 1 48.28 5 SER B N 1
ATOM 1104 C CA . SER B 1 5 ? 29.531 50.312 -48.469 1 48.28 5 SER B CA 1
ATOM 1105 C C . SER B 1 5 ? 29.594 49.781 -47.062 1 48.28 5 SER B C 1
ATOM 1107 O O . SER B 1 5 ? 30.516 49.031 -46.719 1 48.28 5 SER B O 1
ATOM 1109 N N . LEU B 1 6 ? 29.172 50.5 -46.062 1 44.59 6 LEU B N 1
ATOM 1110 C CA . LEU B 1 6 ? 29.016 50.125 -44.656 1 44.59 6 LEU B C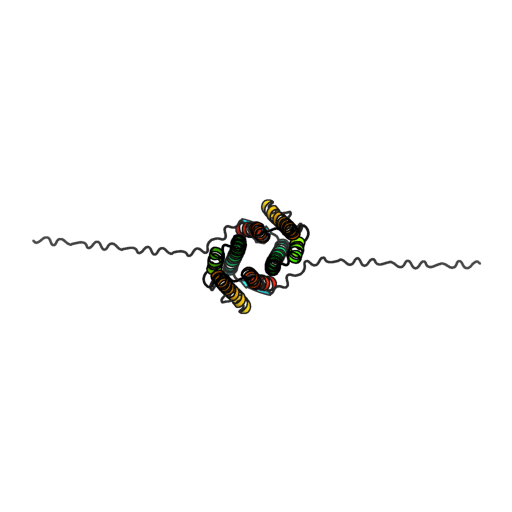A 1
ATOM 1111 C C . LEU B 1 6 ? 28.109 48.875 -44.531 1 44.59 6 LEU B C 1
ATOM 1113 O O . LEU B 1 6 ? 26.969 48.906 -45 1 44.59 6 LEU B O 1
ATOM 1117 N N . PHE B 1 7 ? 28.672 47.719 -44.594 1 44.59 7 PHE B N 1
ATOM 1118 C CA . PHE B 1 7 ? 28 46.438 -44.281 1 44.59 7 PHE B CA 1
ATOM 1119 C C . PHE B 1 7 ? 27.438 46.469 -42.844 1 44.59 7 PHE B C 1
ATOM 1121 O O . PHE B 1 7 ? 28.172 46.625 -41.875 1 44.59 7 PHE B O 1
ATOM 1128 N N . VAL B 1 8 ? 26.219 46.969 -42.625 1 45.56 8 VAL B N 1
ATOM 1129 C CA . VAL B 1 8 ? 25.484 46.875 -41.375 1 45.56 8 VAL B CA 1
ATOM 1130 C C . VAL B 1 8 ? 25.359 45.406 -40.969 1 45.56 8 VAL B C 1
ATOM 1132 O O . VAL B 1 8 ? 24.781 44.594 -41.688 1 45.56 8 VAL B O 1
ATOM 1135 N N . CYS B 1 9 ? 26.328 44.875 -40.25 1 44.56 9 CYS B N 1
ATOM 1136 C CA . CYS B 1 9 ? 26.281 43.562 -39.594 1 44.56 9 CYS B CA 1
ATOM 1137 C C . CYS B 1 9 ? 25.031 43.469 -38.719 1 44.56 9 CYS B C 1
ATOM 1139 O O . CYS B 1 9 ? 24.906 44.188 -37.719 1 44.56 9 CYS B O 1
ATOM 1141 N N . LEU B 1 10 ? 23.922 43.125 -39.281 1 46.72 10 LEU B N 1
ATOM 1142 C CA . LEU B 1 10 ? 22.734 42.75 -38.531 1 46.72 10 LEU B CA 1
ATOM 1143 C C . LEU B 1 10 ? 23.047 41.625 -37.531 1 46.72 10 LEU B C 1
ATOM 1145 O O . LEU B 1 10 ? 23.344 40.5 -37.938 1 46.72 10 LEU B O 1
ATOM 1149 N N . ILE B 1 11 ? 23.703 41.875 -36.438 1 48.62 11 ILE B N 1
ATOM 1150 C CA . ILE B 1 11 ? 23.844 40.969 -35.312 1 48.62 11 ILE B CA 1
ATOM 1151 C C . ILE B 1 11 ? 22.469 40.5 -34.844 1 48.62 11 ILE B C 1
ATOM 1153 O O . ILE B 1 11 ? 21.656 41.312 -34.375 1 48.62 11 ILE B O 1
ATOM 1157 N N . SER B 1 12 ? 21.922 39.469 -35.469 1 48.31 12 SER B N 1
ATOM 1158 C CA . SER B 1 12 ? 20.734 38.781 -34.969 1 48.31 12 SER B CA 1
ATOM 1159 C C . SER B 1 12 ? 20.938 38.281 -33.531 1 48.31 12 SER B C 1
ATOM 1161 O O . SER B 1 12 ? 21.891 37.562 -33.25 1 48.31 12 SER B O 1
ATOM 1163 N N . ALA B 1 13 ? 20.641 39.094 -32.562 1 49.44 13 ALA B N 1
ATOM 1164 C CA . ALA B 1 13 ? 20.547 38.656 -31.156 1 49.44 13 ALA B CA 1
ATOM 1165 C C . ALA B 1 13 ? 19.75 37.375 -31.031 1 49.44 13 ALA B C 1
ATOM 1167 O O . ALA B 1 13 ? 18.547 37.344 -31.266 1 49.44 13 ALA B O 1
ATOM 1168 N N . LEU B 1 14 ? 20.359 36.25 -31.297 1 50.91 14 LEU B N 1
ATOM 1169 C CA . LEU B 1 14 ? 19.781 34.969 -30.906 1 50.91 14 LEU B CA 1
ATOM 1170 C C . LEU B 1 14 ? 19.328 35 -29.438 1 50.91 14 LEU B C 1
ATOM 1172 O O . LEU B 1 14 ? 20.172 35.031 -28.531 1 50.91 14 LEU B O 1
ATOM 1176 N N . VAL B 1 15 ? 18.203 35.688 -29.125 1 50.56 15 VAL B N 1
ATOM 1177 C CA . VAL B 1 15 ? 17.578 35.562 -27.812 1 50.56 15 VAL B CA 1
ATOM 1178 C C . VAL B 1 15 ? 17.406 34.094 -27.453 1 50.56 15 VAL B C 1
ATOM 1180 O O . VAL B 1 15 ? 16.656 33.375 -28.109 1 50.56 15 VAL B O 1
ATOM 1183 N N . MET B 1 16 ? 18.438 33.406 -26.953 1 49.78 16 MET B N 1
ATOM 1184 C CA . MET B 1 16 ? 18.297 32.125 -26.297 1 49.78 16 MET B CA 1
ATOM 1185 C C . MET B 1 16 ? 17.125 32.125 -25.312 1 49.78 16 MET B C 1
ATOM 1187 O O . MET B 1 16 ? 17.172 32.812 -24.297 1 49.78 16 MET B O 1
ATOM 1191 N N . HIS B 1 17 ? 15.898 32.125 -25.812 1 52.94 17 HIS B N 1
ATOM 1192 C CA . HIS B 1 17 ? 14.805 31.781 -24.906 1 52.94 17 HIS B CA 1
ATOM 1193 C C . HIS B 1 17 ? 15.125 30.531 -24.078 1 52.94 17 HIS B C 1
ATOM 1195 O O . HIS B 1 17 ? 15.141 29.422 -24.609 1 52.94 17 HIS B O 1
ATOM 1201 N N . GLY B 1 18 ? 15.984 30.641 -23.125 1 45.94 18 GLY B N 1
ATOM 1202 C CA . GLY B 1 18 ? 16.047 29.578 -22.156 1 45.94 18 GLY B CA 1
ATOM 1203 C C . GLY B 1 18 ? 14.688 29.125 -21.672 1 45.94 18 GLY B C 1
ATOM 1204 O O . GLY B 1 18 ? 13.953 29.891 -21.047 1 45.94 18 GLY B O 1
ATOM 1205 N N . SER B 1 19 ? 14.055 28.219 -22.328 1 48.5 19 SER B N 1
ATOM 1206 C CA . SER B 1 19 ? 12.898 27.531 -21.766 1 48.5 19 SER B CA 1
ATOM 1207 C C . SER B 1 19 ? 13.172 27.094 -20.328 1 48.5 19 SER B C 1
ATOM 1209 O O . SER B 1 19 ? 13.961 26.188 -20.094 1 48.5 19 SER B O 1
ATOM 1211 N N . TRP B 1 20 ? 12.938 27.969 -19.422 1 46.5 20 TRP B N 1
ATOM 1212 C CA . TRP B 1 20 ? 12.844 27.469 -18.047 1 46.5 20 TRP B CA 1
ATOM 1213 C C . TRP B 1 20 ? 11.938 26.234 -17.984 1 46.5 20 TRP B C 1
ATOM 1215 O O . TRP B 1 20 ? 10.742 26.328 -18.25 1 46.5 20 TRP B O 1
ATOM 1225 N N . VAL B 1 21 ? 12.43 25.094 -18.375 1 42.69 21 VAL B N 1
ATOM 1226 C CA . VAL B 1 21 ? 11.734 23.875 -17.969 1 42.69 21 VAL B CA 1
ATOM 1227 C C . VAL B 1 21 ? 11.359 23.953 -16.5 1 42.69 21 VAL B C 1
ATOM 1229 O O . VAL B 1 21 ? 12.227 23.953 -15.617 1 42.69 21 VAL B O 1
ATOM 1232 N N . SER B 1 22 ? 10.445 24.703 -16.141 1 39.44 22 SER B N 1
ATOM 1233 C CA . SER B 1 22 ? 9.883 24.531 -14.812 1 39.44 22 SER B CA 1
ATOM 1234 C C . SER B 1 22 ? 9.656 23.062 -14.5 1 39.44 22 SER B C 1
ATOM 1236 O O . SER B 1 22 ? 8.875 22.391 -15.18 1 39.44 22 SER B O 1
ATOM 1238 N N . THR B 1 23 ? 10.602 22.312 -14.188 1 43.84 23 THR B N 1
ATOM 1239 C CA . THR B 1 23 ? 10.305 21.016 -13.586 1 43.84 23 THR B CA 1
ATOM 1240 C C . THR B 1 23 ? 9.117 21.109 -12.633 1 43.84 23 THR B C 1
ATOM 1242 O O . THR B 1 23 ? 9.266 21.516 -11.484 1 43.84 23 THR B O 1
ATOM 1245 N N . ALA B 1 24 ? 7.984 21.641 -13.125 1 43.59 24 ALA B N 1
ATOM 1246 C CA . ALA B 1 24 ? 6.738 21.688 -12.367 1 43.59 24 ALA B CA 1
ATOM 1247 C C . ALA B 1 24 ? 6.496 20.375 -11.617 1 43.59 24 ALA B C 1
ATOM 1249 O O . ALA B 1 24 ? 6.539 19.297 -12.211 1 43.59 24 ALA B O 1
ATOM 1250 N N . VAL B 1 25 ? 7 20.25 -10.336 1 50.5 25 VAL B N 1
ATOM 1251 C CA . VAL B 1 25 ? 6.484 19.172 -9.492 1 50.5 25 VAL B CA 1
ATOM 1252 C C . VAL B 1 25 ? 5.039 18.859 -9.883 1 50.5 25 VAL B C 1
ATOM 1254 O O . VAL B 1 25 ? 4.215 19.781 -10.016 1 50.5 25 VAL B O 1
ATOM 1257 N N . ALA B 1 26 ? 4.832 17.828 -10.695 1 57.78 26 ALA B N 1
ATOM 1258 C CA . ALA B 1 26 ? 3.49 17.453 -11.133 1 57.78 26 ALA B CA 1
ATOM 1259 C C . ALA B 1 26 ? 2.473 17.656 -10.016 1 57.78 26 ALA B C 1
ATOM 1261 O O . ALA B 1 26 ? 2.705 17.25 -8.875 1 57.78 26 ALA B O 1
ATOM 1262 N N . GLU B 1 27 ? 1.648 18.578 -10.141 1 74.44 27 GLU B N 1
ATOM 1263 C CA . GLU B 1 27 ? 0.56 18.891 -9.227 1 74.44 27 GLU B CA 1
ATOM 1264 C C . GLU B 1 27 ? -0.246 17.656 -8.875 1 74.44 27 GLU B C 1
ATOM 1266 O O . GLU B 1 27 ? -0.48 16.797 -9.727 1 74.44 27 GLU B O 1
ATOM 1271 N N . ASP B 1 28 ? -0.333 17.234 -7.531 1 87.56 28 ASP B N 1
ATOM 1272 C CA . ASP B 1 28 ? -1.209 16.172 -7.047 1 87.56 28 ASP B CA 1
ATOM 1273 C C . ASP B 1 28 ? -2.674 16.5 -7.34 1 87.56 28 ASP B C 1
ATOM 1275 O O . ASP B 1 28 ? -3.307 17.266 -6.609 1 87.56 28 ASP B O 1
ATOM 1279 N N . ASP B 1 29 ? -3.236 15.953 -8.438 1 91.44 29 ASP B N 1
ATOM 1280 C CA . ASP B 1 29 ? -4.566 16.281 -8.945 1 91.44 29 ASP B CA 1
ATOM 1281 C C . ASP B 1 29 ? -5.625 15.359 -8.336 1 91.44 29 ASP B C 1
ATOM 1283 O O . ASP B 1 29 ? -6.773 15.344 -8.781 1 91.44 29 ASP B O 1
ATOM 1287 N N . ARG B 1 30 ? -5.25 14.648 -7.316 1 96.25 30 ARG B N 1
ATOM 1288 C CA . ARG B 1 30 ? -6.219 13.781 -6.648 1 96.25 30 ARG B CA 1
ATOM 1289 C C . ARG B 1 30 ? -7.277 14.609 -5.926 1 96.25 30 ARG B C 1
ATOM 1291 O O . ARG B 1 30 ? -7.027 15.758 -5.551 1 96.25 30 ARG B O 1
ATOM 1298 N N . GLU B 1 31 ? -8.492 13.984 -5.832 1 97 31 GLU B N 1
ATOM 1299 C CA . GLU B 1 31 ? -9.594 14.625 -5.113 1 97 31 GLU B CA 1
ATOM 1300 C C . GLU B 1 31 ? -9.328 14.656 -3.611 1 97 31 GLU B C 1
ATOM 1302 O O . GLU B 1 31 ? -9.039 13.625 -3.004 1 97 31 GLU B O 1
ATOM 1307 N N . ALA B 1 32 ? -9.508 15.836 -3.033 1 96.12 32 ALA B N 1
ATOM 1308 C CA . ALA B 1 32 ? -9.297 15.992 -1.598 1 96.12 32 ALA B CA 1
ATOM 1309 C C . ALA B 1 32 ? -10.531 15.578 -0.81 1 96.12 32 ALA B C 1
ATOM 1311 O O . ALA B 1 32 ? -11.641 16.016 -1.107 1 96.12 32 ALA B O 1
ATOM 1312 N N . ILE B 1 33 ? -10.359 14.727 0.096 1 95.5 33 ILE B N 1
ATOM 1313 C CA . ILE B 1 33 ? -11.367 14.43 1.105 1 95.5 33 ILE B CA 1
ATOM 1314 C C . ILE B 1 33 ? -10.969 15.062 2.438 1 95.5 33 ILE B C 1
ATOM 1316 O O . ILE B 1 33 ? -9.891 14.773 2.969 1 95.5 33 ILE B O 1
ATOM 1320 N N . PHE B 1 34 ? -11.82 15.906 2.959 1 94.25 34 PHE B N 1
ATOM 1321 C CA . PHE B 1 34 ? -11.539 16.578 4.219 1 94.25 34 PHE B CA 1
ATOM 1322 C C . PHE B 1 34 ? -11.969 15.727 5.402 1 94.25 34 PHE B C 1
ATOM 1324 O O . PHE B 1 34 ? -13.125 15.312 5.488 1 94.25 34 PHE B O 1
ATOM 1331 N N . VAL B 1 35 ? -10.977 15.461 6.211 1 93 35 VAL B N 1
ATOM 1332 C CA . VAL B 1 35 ? -11.227 14.539 7.312 1 93 35 VAL B CA 1
ATOM 1333 C C . VAL B 1 35 ? -10.641 15.102 8.602 1 93 35 VAL B C 1
ATOM 1335 O O . VAL B 1 35 ? -9.766 15.969 8.57 1 93 35 VAL B O 1
ATOM 1338 N N . SER B 1 36 ? -11.219 14.609 9.758 1 90.19 36 SER B N 1
ATOM 1339 C CA . SER B 1 36 ? -10.555 14.875 11.031 1 90.19 36 SER B CA 1
ATOM 1340 C C . SER B 1 36 ? -9.273 14.062 11.164 1 90.19 36 SER B C 1
ATOM 1342 O O . SER B 1 36 ? -9.055 13.102 10.422 1 90.19 36 SER B O 1
ATOM 1344 N N . ARG B 1 37 ? -8.438 14.453 12.047 1 90.06 37 ARG B N 1
ATOM 1345 C CA . ARG B 1 37 ? -7.211 13.703 12.312 1 90.06 37 ARG B CA 1
ATOM 1346 C C . ARG B 1 37 ? -7.527 12.273 12.727 1 90.06 37 ARG B C 1
ATOM 1348 O O . ARG B 1 37 ? -6.848 11.336 12.305 1 90.06 37 ARG B O 1
ATOM 1355 N N . GLU B 1 38 ? -8.57 12.188 13.547 1 87.88 38 GLU B N 1
ATOM 1356 C CA . GLU B 1 38 ? -8.953 10.859 14.016 1 87.88 38 GLU B CA 1
ATOM 1357 C C . GLU B 1 38 ? -9.422 9.977 12.867 1 87.88 38 GLU B C 1
ATOM 1359 O O . GLU B 1 38 ? -9.023 8.812 12.766 1 87.88 38 GLU B O 1
ATOM 1364 N N . GLN B 1 39 ? -10.242 10.516 12.023 1 88.5 39 GLN B N 1
ATOM 1365 C CA . GLN B 1 39 ? -10.719 9.781 10.859 1 88.5 39 GLN B CA 1
ATOM 1366 C C . GLN B 1 39 ? -9.555 9.352 9.969 1 88.5 39 GLN B C 1
ATOM 1368 O O . GLN B 1 39 ? -9.484 8.195 9.547 1 88.5 39 GLN B O 1
ATOM 1373 N N . ARG B 1 40 ? -8.68 10.203 9.656 1 92 40 ARG B N 1
ATOM 1374 C CA . ARG B 1 40 ? -7.504 9.898 8.844 1 92 40 ARG B CA 1
ATOM 1375 C C . ARG B 1 40 ? -6.688 8.766 9.461 1 92 40 ARG B C 1
ATOM 1377 O O . ARG B 1 40 ? -6.312 7.82 8.766 1 92 40 ARG B O 1
ATOM 1384 N N . ASP B 1 41 ? -6.453 8.891 10.734 1 90.31 41 ASP B N 1
ATOM 1385 C CA . ASP B 1 41 ? -5.602 7.902 11.398 1 90.31 41 ASP B CA 1
ATOM 1386 C C . ASP B 1 41 ? -6.238 6.516 11.359 1 90.31 41 ASP B C 1
ATOM 1388 O O . ASP B 1 41 ? -5.547 5.512 11.164 1 90.31 41 ASP B O 1
ATOM 1392 N N . LEU B 1 42 ? -7.5 6.473 11.547 1 90.12 42 LEU B N 1
ATOM 1393 C CA . LEU B 1 42 ? -8.195 5.191 11.523 1 90.12 42 LEU B CA 1
ATOM 1394 C C . LEU B 1 42 ? -8.164 4.578 10.125 1 90.12 42 LEU B C 1
ATOM 1396 O O . LEU B 1 42 ? -7.922 3.377 9.977 1 90.12 42 LEU B O 1
ATOM 1400 N N . VAL B 1 43 ? -8.398 5.359 9.102 1 92.06 43 VAL B N 1
ATOM 1401 C CA . VAL B 1 43 ? -8.367 4.844 7.734 1 92.06 43 VAL B CA 1
ATOM 1402 C C . VAL B 1 43 ? -6.949 4.414 7.371 1 92.06 43 VAL B C 1
ATOM 1404 O O . VAL B 1 43 ? -6.746 3.373 6.742 1 92.06 43 VAL B O 1
ATOM 1407 N N . LEU B 1 44 ? -5.984 5.176 7.809 1 93.69 44 LEU B N 1
ATOM 1408 C CA . LEU B 1 44 ? -4.602 4.836 7.5 1 93.69 44 LEU B CA 1
ATOM 1409 C C . LEU B 1 44 ? -4.184 3.561 8.227 1 93.69 44 LEU B C 1
ATOM 1411 O O . LEU B 1 44 ? -3.385 2.779 7.699 1 93.69 44 LEU B O 1
ATOM 1415 N N . GLU B 1 45 ? -4.68 3.357 9.367 1 93.12 45 GLU B N 1
ATOM 1416 C CA . GLU B 1 45 ? -4.43 2.082 10.031 1 93.12 45 GLU B CA 1
ATOM 1417 C C . GLU B 1 45 ? -4.988 0.917 9.227 1 93.12 45 GLU B C 1
ATOM 1419 O O . GLU B 1 45 ? -4.336 -0.12 9.086 1 93.12 45 GLU B O 1
ATOM 1424 N N . ASP B 1 46 ? -6.145 1.093 8.711 1 93.31 46 ASP B N 1
ATOM 1425 C CA . ASP B 1 46 ? -6.723 0.064 7.855 1 93.31 46 ASP B CA 1
ATOM 1426 C C . ASP B 1 46 ? -5.855 -0.178 6.625 1 93.31 46 ASP B C 1
ATOM 1428 O O . ASP B 1 46 ? -5.656 -1.324 6.215 1 93.31 46 ASP B O 1
ATOM 1432 N N . MET B 1 47 ? -5.332 0.879 6.039 1 96.06 47 MET B N 1
ATOM 1433 C CA . MET B 1 47 ? -4.473 0.77 4.863 1 96.06 47 MET B CA 1
ATOM 1434 C C . MET B 1 47 ? -3.213 -0.027 5.184 1 96.06 47 MET B C 1
ATOM 1436 O O . MET B 1 47 ? -2.764 -0.838 4.375 1 96.06 47 MET B O 1
ATOM 1440 N N . ARG B 1 48 ? -2.682 0.179 6.363 1 96.25 48 ARG B N 1
ATOM 1441 C CA . ARG B 1 48 ? -1.509 -0.581 6.781 1 96.25 48 ARG B CA 1
ATOM 1442 C C . ARG B 1 48 ? -1.854 -2.051 6.988 1 96.25 48 ARG B C 1
ATOM 1444 O O . ARG B 1 48 ? -1.07 -2.936 6.633 1 96.25 48 ARG B O 1
ATOM 1451 N N . ASN B 1 49 ? -2.957 -2.301 7.555 1 95.88 49 ASN B N 1
ATOM 1452 C CA . ASN B 1 49 ? -3.396 -3.682 7.727 1 95.88 49 ASN B CA 1
ATOM 1453 C C . ASN B 1 49 ? -3.605 -4.375 6.383 1 95.88 49 ASN B C 1
ATOM 1455 O O . ASN B 1 49 ? -3.271 -5.551 6.227 1 95.88 49 ASN B O 1
ATOM 1459 N N . PHE B 1 50 ? -4.195 -3.627 5.438 1 97.69 50 PHE B N 1
ATOM 1460 C CA . PHE B 1 50 ? -4.336 -4.172 4.09 1 97.69 50 PHE B CA 1
ATOM 1461 C C . PHE B 1 50 ? -2.977 -4.512 3.496 1 97.69 50 PHE B C 1
ATOM 1463 O O . PHE B 1 50 ? -2.807 -5.566 2.885 1 97.69 50 PHE B O 1
ATOM 1470 N N . LEU B 1 51 ? -2.031 -3.643 3.635 1 98.56 51 LEU B N 1
ATOM 1471 C CA . LEU B 1 51 ? -0.69 -3.867 3.107 1 98.56 51 LEU B CA 1
ATOM 1472 C C . LEU B 1 51 ? -0.075 -5.129 3.705 1 98.56 51 LEU B C 1
ATOM 1474 O O . LEU B 1 51 ? 0.464 -5.965 2.98 1 98.56 51 LEU B O 1
ATOM 1478 N N . VAL B 1 52 ? -0.195 -5.328 4.992 1 98.56 52 VAL B N 1
ATOM 1479 C CA . VAL B 1 52 ? 0.325 -6.516 5.664 1 98.56 52 VAL B CA 1
ATOM 1480 C C . VAL B 1 52 ? -0.403 -7.754 5.152 1 98.56 52 VAL B C 1
ATOM 1482 O O . VAL B 1 52 ? 0.224 -8.781 4.883 1 98.56 52 VAL B O 1
ATOM 1485 N N . ALA B 1 53 ? -1.65 -7.645 5.031 1 98.69 53 ALA B N 1
ATOM 1486 C CA . ALA B 1 53 ? -2.439 -8.781 4.562 1 98.69 53 ALA B CA 1
ATOM 1487 C C . ALA B 1 53 ? -2.014 -9.203 3.158 1 98.69 53 ALA B C 1
ATOM 1489 O O . ALA B 1 53 ? -1.859 -10.391 2.879 1 98.69 53 ALA B O 1
ATOM 1490 N N . VAL B 1 54 ? -1.855 -8.242 2.26 1 98.88 54 VAL B N 1
ATOM 1491 C CA . VAL B 1 54 ? -1.453 -8.562 0.895 1 98.88 54 VAL B CA 1
ATOM 1492 C C . VAL B 1 54 ? -0.087 -9.25 0.906 1 98.88 54 VAL B C 1
ATOM 1494 O O . VAL B 1 54 ? 0.127 -10.234 0.195 1 98.88 54 VAL B O 1
ATOM 1497 N N . GLN B 1 55 ? 0.811 -8.766 1.73 1 98.81 55 GLN B N 1
ATOM 1498 C CA . GLN B 1 55 ? 2.107 -9.422 1.838 1 98.81 55 GLN B CA 1
ATOM 1499 C C . GLN B 1 55 ? 1.955 -10.867 2.324 1 98.81 55 GLN B C 1
ATOM 1501 O O . GLN B 1 55 ? 2.551 -11.781 1.756 1 98.81 55 GLN B O 1
ATOM 1506 N N . ASP B 1 56 ? 1.225 -11.055 3.361 1 98.88 56 ASP B N 1
ATOM 1507 C CA . ASP B 1 56 ? 1.031 -12.383 3.934 1 98.88 56 ASP B CA 1
ATOM 1508 C C . ASP B 1 56 ? 0.397 -13.328 2.918 1 98.88 56 ASP B C 1
ATOM 1510 O O . ASP B 1 56 ? 0.76 -14.508 2.848 1 98.88 56 ASP B O 1
ATOM 1514 N N . ILE B 1 57 ? -0.487 -12.805 2.18 1 98.88 57 ILE B N 1
ATOM 1515 C CA . ILE B 1 57 ? -1.162 -13.609 1.166 1 98.88 57 ILE B CA 1
ATOM 1516 C C . ILE B 1 57 ? -0.167 -14.016 0.083 1 98.88 57 ILE B C 1
ATOM 1518 O O . ILE B 1 57 ? -0.119 -15.18 -0.318 1 98.88 57 ILE B O 1
ATOM 1522 N N . VAL B 1 58 ? 0.596 -13.109 -0.369 1 98.5 58 VAL B N 1
ATOM 1523 C CA . VAL B 1 58 ? 1.614 -13.383 -1.376 1 98.5 58 VAL B CA 1
ATOM 1524 C C . VAL B 1 58 ? 2.566 -14.461 -0.864 1 98.5 58 VAL B C 1
ATOM 1526 O O . VAL B 1 58 ? 2.846 -15.438 -1.565 1 98.5 58 VAL B O 1
ATOM 1529 N N . LEU B 1 59 ? 3.006 -14.328 0.361 1 98.56 59 LEU B N 1
ATOM 1530 C CA . LEU B 1 59 ? 3.93 -15.305 0.933 1 98.56 59 LEU B CA 1
ATOM 1531 C C . LEU B 1 59 ? 3.256 -16.656 1.095 1 98.56 59 LEU B C 1
ATOM 1533 O O . LEU B 1 59 ? 3.869 -17.703 0.834 1 98.56 59 LEU B O 1
ATOM 1537 N N . ALA B 1 60 ? 2.049 -16.656 1.535 1 98.31 60 ALA B N 1
ATOM 1538 C CA . ALA B 1 60 ? 1.312 -17.906 1.673 1 98.31 60 ALA B CA 1
ATOM 1539 C C . ALA B 1 60 ? 1.118 -18.578 0.317 1 98.31 60 ALA B C 1
ATOM 1541 O O . ALA B 1 60 ? 1.209 -19.812 0.207 1 98.31 60 ALA B O 1
ATOM 1542 N N . MET B 1 61 ? 0.822 -17.844 -0.703 1 96.69 61 MET B N 1
ATOM 1543 C CA . MET B 1 61 ? 0.681 -18.391 -2.047 1 96.69 61 MET B CA 1
ATOM 1544 C C . MET B 1 61 ? 1.992 -19.016 -2.521 1 96.69 61 MET B C 1
ATOM 1546 O O . MET B 1 61 ? 1.992 -20.078 -3.145 1 96.69 61 MET B O 1
ATOM 1550 N N . ALA B 1 62 ? 3.059 -18.344 -2.266 1 95.62 62 ALA B N 1
ATOM 1551 C CA . ALA B 1 62 ? 4.375 -18.859 -2.621 1 95.62 62 ALA B CA 1
ATOM 1552 C C . ALA B 1 62 ? 4.609 -20.234 -1.987 1 95.62 62 ALA B C 1
ATOM 1554 O O . ALA B 1 62 ? 5.262 -21.094 -2.58 1 95.62 62 ALA B O 1
ATOM 1555 N N . ASP B 1 63 ? 4.047 -20.453 -0.846 1 95.81 63 ASP B N 1
ATOM 1556 C CA . ASP B 1 63 ? 4.223 -21.688 -0.109 1 95.81 63 ASP B CA 1
ATOM 1557 C C . ASP B 1 63 ? 3.137 -22.703 -0.473 1 95.81 63 ASP B C 1
ATOM 1559 O O . ASP B 1 63 ? 3.111 -23.812 0.06 1 95.81 63 ASP B O 1
ATOM 1563 N N . GLY B 1 64 ? 2.211 -22.297 -1.307 1 94.75 64 GLY B N 1
ATOM 1564 C CA . GLY B 1 64 ? 1.084 -23.156 -1.634 1 94.75 64 GLY B CA 1
ATOM 1565 C C . GLY B 1 64 ? 0.112 -23.328 -0.481 1 94.75 64 GLY B C 1
ATOM 1566 O O . GLY B 1 64 ? -0.639 -24.312 -0.439 1 94.75 64 GLY B O 1
ATOM 1567 N N . ASP B 1 65 ? 0.14 -22.469 0.458 1 97.25 65 ASP B N 1
ATOM 1568 C CA . ASP B 1 65 ? -0.67 -22.547 1.669 1 97.25 65 ASP B CA 1
ATOM 1569 C C . ASP B 1 65 ? -1.979 -21.781 1.513 1 97.25 65 ASP B C 1
ATOM 1571 O O . ASP B 1 65 ? -2.137 -20.703 2.076 1 97.25 65 ASP B O 1
ATOM 1575 N N . MET B 1 66 ? -2.939 -22.438 0.865 1 98.06 66 MET B N 1
ATOM 1576 C CA . MET B 1 66 ? -4.195 -21.766 0.556 1 98.06 66 MET B CA 1
ATOM 1577 C C . MET B 1 66 ? -5.043 -21.578 1.813 1 98.06 66 MET B C 1
ATOM 1579 O O . MET B 1 66 ? -5.863 -20.672 1.889 1 98.06 66 MET B O 1
ATOM 1583 N N . ALA B 1 67 ? -4.82 -22.438 2.793 1 98.44 67 ALA B N 1
ATOM 1584 C CA . ALA B 1 67 ? -5.527 -22.234 4.055 1 98.44 67 ALA B CA 1
ATOM 1585 C C . ALA B 1 67 ? -5.152 -20.906 4.695 1 98.44 67 ALA B C 1
ATOM 1587 O O . ALA B 1 67 ? -6.02 -20.156 5.148 1 98.44 67 ALA B O 1
ATOM 1588 N N . THR B 1 68 ? -3.863 -20.609 4.754 1 98.69 68 THR B N 1
ATOM 1589 C CA . THR B 1 68 ? -3.4 -19.328 5.285 1 98.69 68 THR B CA 1
ATOM 1590 C C . THR B 1 68 ? -3.895 -18.172 4.422 1 98.69 68 THR B C 1
ATOM 1592 O O . THR B 1 68 ? -4.293 -17.125 4.945 1 98.69 68 THR B O 1
ATOM 1595 N N . VAL B 1 69 ? -3.887 -18.312 3.064 1 98.75 69 VAL B N 1
ATOM 1596 C CA . VAL B 1 69 ? -4.449 -17.281 2.188 1 98.75 69 VAL B CA 1
ATOM 1597 C C . VAL B 1 69 ? -5.879 -16.969 2.617 1 98.75 69 VAL B C 1
ATOM 1599 O O . VAL B 1 69 ? -6.234 -15.805 2.805 1 98.75 69 VAL B O 1
ATOM 1602 N N . SER B 1 70 ? -6.656 -18.016 2.752 1 98.75 70 SER B N 1
ATOM 1603 C CA . SER B 1 70 ? -8.062 -17.859 3.129 1 98.75 70 SER B CA 1
ATOM 1604 C C . SER B 1 70 ? -8.195 -17.156 4.473 1 98.75 70 SER B C 1
ATOM 1606 O O . SER B 1 70 ? -8.969 -16.203 4.602 1 98.75 70 SER B O 1
ATOM 1608 N N . ASP B 1 71 ? -7.473 -17.562 5.473 1 98.62 71 ASP B N 1
ATOM 1609 C CA . ASP B 1 71 ? -7.57 -17 6.816 1 98.62 71 ASP B CA 1
ATOM 1610 C C . ASP B 1 71 ? -7.203 -15.516 6.824 1 98.62 71 ASP B C 1
ATOM 1612 O O . ASP B 1 71 ? -7.926 -14.695 7.391 1 98.62 71 ASP B O 1
ATOM 1616 N N . VAL B 1 72 ? -6.105 -15.18 6.277 1 98.75 72 VAL B N 1
ATOM 1617 C CA . VAL B 1 72 ? -5.633 -13.797 6.246 1 98.75 72 VAL B CA 1
ATOM 1618 C C . VAL B 1 72 ? -6.641 -12.922 5.508 1 98.75 72 VAL B C 1
ATOM 1620 O O . VAL B 1 72 ? -6.984 -11.828 5.973 1 98.75 72 VAL B O 1
ATOM 1623 N N . ALA B 1 73 ? -7.07 -13.383 4.328 1 98.69 73 ALA B N 1
ATOM 1624 C CA . ALA B 1 73 ? -8.016 -12.602 3.535 1 98.69 73 ALA B CA 1
ATOM 1625 C C . ALA B 1 73 ? -9.328 -12.406 4.285 1 98.69 73 ALA B C 1
ATOM 1627 O O . ALA B 1 73 ? -9.891 -11.305 4.293 1 98.69 73 ALA B O 1
ATOM 1628 N N . ARG B 1 74 ? -9.82 -13.406 4.93 1 98.12 74 ARG B N 1
ATOM 1629 C CA . ARG B 1 74 ? -11.078 -13.328 5.668 1 98.12 74 ARG B CA 1
ATOM 1630 C C . ARG B 1 74 ? -10.977 -12.328 6.812 1 98.12 74 ARG B C 1
ATOM 1632 O O . ARG B 1 74 ? -11.953 -11.641 7.129 1 98.12 74 ARG B O 1
ATOM 1639 N N . ALA B 1 75 ? -9.859 -12.211 7.426 1 97.62 75 ALA B N 1
ATOM 1640 C CA . ALA B 1 75 ? -9.656 -11.305 8.555 1 97.62 75 ALA B CA 1
ATOM 1641 C C . ALA B 1 75 ? -9.781 -9.844 8.117 1 97.62 75 ALA B C 1
ATOM 1643 O O . ALA B 1 75 ? -9.906 -8.953 8.953 1 97.62 75 ALA B O 1
ATOM 1644 N N . MET B 1 76 ? -9.805 -9.586 6.82 1 97.19 76 MET B N 1
ATOM 1645 C CA . MET B 1 76 ? -9.906 -8.227 6.305 1 97.19 76 MET B CA 1
ATOM 1646 C C . MET B 1 76 ? -11.336 -7.922 5.867 1 97.19 76 MET B C 1
ATOM 1648 O O . MET B 1 76 ? -11.602 -6.867 5.285 1 97.19 76 MET B O 1
ATOM 1652 N N . GLY B 1 77 ? -12.18 -8.828 6.09 1 95.56 77 GLY B N 1
ATOM 1653 C CA . GLY B 1 77 ? -13.555 -8.672 5.629 1 95.56 77 GLY B CA 1
ATOM 1654 C C . GLY B 1 77 ? -14.273 -7.508 6.285 1 95.56 77 GLY B C 1
ATOM 1655 O O . GLY B 1 77 ? -13.711 -6.832 7.145 1 95.56 77 GLY B O 1
ATOM 1656 N N . PRO B 1 78 ? -15.469 -7.312 5.863 1 90.31 78 PRO B N 1
ATOM 1657 C CA . PRO B 1 78 ? -16.266 -6.23 6.445 1 90.31 78 PRO B CA 1
ATOM 1658 C C . PRO B 1 78 ? -16.328 -6.301 7.969 1 90.31 78 PRO B C 1
ATOM 1660 O O . PRO B 1 78 ? -16.406 -7.395 8.539 1 90.31 78 PRO B O 1
ATOM 1663 N N . GLY B 1 79 ? -16.328 -5.121 8.609 1 82.31 79 GLY B N 1
ATOM 1664 C CA . GLY B 1 79 ? -16.453 -5.031 10.055 1 82.31 79 GLY B CA 1
ATOM 1665 C C . GLY B 1 79 ? -15.156 -5.285 10.789 1 82.31 79 GLY B C 1
ATOM 1666 O O . GLY B 1 79 ? -15.109 -5.227 12.016 1 82.31 79 GLY B O 1
ATOM 1667 N N . LYS B 1 80 ? -14.141 -5.539 10.219 1 72.5 80 LYS B N 1
ATOM 1668 C CA . LYS B 1 80 ? -12.859 -5.859 10.852 1 72.5 80 LYS B CA 1
ATOM 1669 C C . LYS B 1 80 ? -11.945 -4.641 10.883 1 72.5 80 LYS B C 1
ATOM 1671 O O . LYS B 1 80 ? -10.922 -4.645 11.57 1 72.5 80 LYS B O 1
ATOM 1676 N N . GLY B 1 81 ? -12.352 -3.643 10.289 1 68.19 81 GLY B N 1
ATOM 1677 C CA . GLY B 1 81 ? -11.5 -2.461 10.305 1 68.19 81 GLY B CA 1
ATOM 1678 C C . GLY B 1 81 ? -11.828 -1.509 11.438 1 68.19 81 GLY B C 1
ATOM 1679 O O . GLY B 1 81 ? -12.961 -1.48 11.922 1 68.19 81 GLY B O 1
ATOM 1680 N N . ARG B 1 82 ? -10.82 -0.884 11.977 1 65.12 82 ARG B N 1
ATOM 1681 C CA . ARG B 1 82 ? -11.016 0.092 13.047 1 65.12 82 ARG B CA 1
ATOM 1682 C C . ARG B 1 82 ? -11.68 1.359 12.516 1 65.12 82 ARG B C 1
ATOM 1684 O O . ARG B 1 82 ? -12.203 2.164 13.289 1 65.12 82 ARG B O 1
ATOM 1691 N N . GLY B 1 83 ? -11.664 1.427 11.219 1 64.06 83 GLY B N 1
ATOM 1692 C CA . GLY B 1 83 ? -12.281 2.617 10.656 1 64.06 83 GLY B CA 1
ATOM 1693 C C . GLY B 1 83 ? -13.766 2.447 10.375 1 64.06 83 GLY B C 1
ATOM 1694 O O . GLY B 1 83 ? -14.383 3.303 9.742 1 64.06 83 GLY B O 1
ATOM 1695 N N . MET B 1 84 ? -14.273 1.413 10.859 1 61.72 84 MET B N 1
ATOM 1696 C CA . MET B 1 84 ? -15.688 1.166 10.609 1 61.72 84 MET B CA 1
ATOM 1697 C C . MET B 1 84 ? -16.547 2.305 11.148 1 61.72 84 MET B C 1
ATOM 1699 O O . MET B 1 84 ? -16.391 2.713 12.305 1 61.72 84 MET B O 1
ATOM 1703 N N . GLY B 1 85 ? -17.328 2.812 10.219 1 62.91 85 GLY B N 1
ATOM 1704 C CA . GLY B 1 85 ? -18.266 3.854 10.594 1 62.91 85 GLY B CA 1
ATOM 1705 C C . GLY B 1 85 ? -17.688 5.25 10.5 1 62.91 85 GLY B C 1
ATOM 1706 O O . GLY B 1 85 ? -18.422 6.23 10.391 1 62.91 85 GLY B O 1
ATOM 1707 N N . MET B 1 86 ? -16.453 5.383 10.516 1 64.88 86 MET B N 1
ATOM 1708 C CA . MET B 1 86 ? -15.859 6.723 10.531 1 64.88 86 MET B CA 1
ATOM 1709 C C . MET B 1 86 ? -15.938 7.371 9.156 1 64.88 86 MET B C 1
ATOM 1711 O O . MET B 1 86 ? -15.695 8.57 9.016 1 64.88 86 MET B O 1
ATOM 1715 N N . GLY B 1 87 ? -16.516 6.637 8.227 1 72.19 87 GLY B N 1
ATOM 1716 C CA . GLY B 1 87 ? -16.531 7.184 6.879 1 72.19 87 GLY B CA 1
ATOM 1717 C C . GLY B 1 87 ? -17.922 7.609 6.434 1 72.19 87 GLY B C 1
ATOM 1718 O O . GLY B 1 87 ? -18.141 7.934 5.266 1 72.19 87 GLY B O 1
ATOM 1719 N N . MET B 1 88 ? -18.812 7.703 7.5 1 78.62 88 MET B N 1
ATOM 1720 C CA . MET B 1 88 ? -20.188 7.969 7.062 1 78.62 88 MET B CA 1
ATOM 1721 C C . MET B 1 88 ? -20.297 9.359 6.457 1 78.62 88 MET B C 1
ATOM 1723 O O . MET B 1 88 ? -21.172 9.609 5.617 1 78.62 88 MET B O 1
ATOM 1727 N N . ASP B 1 89 ? -19.484 10.273 6.844 1 85.19 89 ASP B N 1
ATOM 1728 C CA . ASP B 1 89 ? -19.516 11.641 6.332 1 85.19 89 ASP B CA 1
ATOM 1729 C C . ASP B 1 89 ? -18.594 11.805 5.133 1 85.19 89 ASP B C 1
ATOM 1731 O O . ASP B 1 89 ? -18.547 12.875 4.523 1 85.19 89 ASP B O 1
ATOM 1735 N N . MET B 1 90 ? -18.047 10.766 4.688 1 88.12 90 MET B N 1
ATOM 1736 C CA . MET B 1 90 ? -17.156 10.805 3.535 1 88.12 90 MET B CA 1
ATOM 1737 C C . MET B 1 90 ? -17.938 10.578 2.24 1 88.12 90 MET B C 1
ATOM 1739 O O . MET B 1 90 ? -19.047 10.062 2.262 1 88.12 90 MET B O 1
ATOM 1743 N N . PRO B 1 91 ? -17.344 10.977 1.131 1 92.31 91 PRO B N 1
ATOM 1744 C CA . PRO B 1 91 ? -18.047 10.812 -0.141 1 92.31 91 PRO B CA 1
ATOM 1745 C C . PRO B 1 91 ? -18.453 9.359 -0.398 1 92.31 91 PRO B C 1
ATOM 1747 O O . PRO B 1 91 ? -17.703 8.438 -0.072 1 92.31 91 PRO B O 1
ATOM 1750 N N . MET B 1 92 ? -19.594 9.227 -0.97 1 93 92 MET B N 1
ATOM 1751 C CA . MET B 1 92 ? -20.188 7.918 -1.199 1 93 92 MET B CA 1
ATOM 1752 C C . MET B 1 92 ? -19.25 7.027 -2.012 1 93 92 MET B C 1
ATOM 1754 O O . MET B 1 92 ? -19.078 5.852 -1.692 1 93 92 MET B O 1
ATOM 1758 N N . GLU B 1 93 ? -18.656 7.547 -3.053 1 94.44 93 GLU B N 1
ATOM 1759 C CA . GLU B 1 93 ? -17.781 6.746 -3.908 1 94.44 93 GLU B CA 1
ATOM 1760 C C . GLU B 1 93 ? -16.562 6.242 -3.141 1 94.44 93 GLU B C 1
ATOM 1762 O O . GLU B 1 93 ? -16.109 5.113 -3.346 1 94.44 93 GLU B O 1
ATOM 1767 N N . PHE B 1 94 ? -16.078 7.059 -2.293 1 95.38 94 PHE B N 1
ATOM 1768 C CA . PHE B 1 94 ? -14.969 6.645 -1.435 1 95.38 94 PHE B CA 1
ATOM 1769 C C . PHE B 1 94 ? -15.391 5.488 -0.534 1 95.38 94 PHE B C 1
ATOM 1771 O O . PHE B 1 94 ? -14.688 4.477 -0.446 1 95.38 94 PHE B O 1
ATOM 1778 N N . ARG B 1 95 ? -16.484 5.645 0.03 1 92.94 95 ARG B N 1
ATOM 1779 C CA . ARG B 1 95 ? -17 4.625 0.933 1 92.94 95 ARG B CA 1
ATOM 1780 C C . ARG B 1 95 ? -17.25 3.312 0.193 1 92.94 95 ARG B C 1
ATOM 1782 O O . ARG B 1 95 ? -16.969 2.234 0.721 1 92.94 95 ARG B O 1
ATOM 1789 N N . GLN B 1 96 ? -17.781 3.453 -0.938 1 93.56 96 GLN B N 1
ATOM 1790 C CA . GLN B 1 96 ? -18.062 2.264 -1.736 1 93.56 96 GLN B CA 1
ATOM 1791 C C . GLN B 1 96 ? -16.781 1.537 -2.111 1 93.56 96 GLN B C 1
ATOM 1793 O O . GLN B 1 96 ? -16.734 0.306 -2.102 1 93.56 96 GLN B O 1
ATOM 1798 N N . MET B 1 97 ? -15.781 2.236 -2.4 1 94.44 97 MET B N 1
ATOM 1799 C CA . MET B 1 97 ? -14.492 1.613 -2.699 1 94.44 97 MET B CA 1
ATOM 1800 C C . MET B 1 97 ? -13.93 0.915 -1.467 1 94.44 97 MET B C 1
ATOM 1802 O O . MET B 1 97 ? -13.422 -0.206 -1.56 1 94.44 97 MET B O 1
ATOM 1806 N N . GLY B 1 98 ? -14.008 1.638 -0.309 1 93.38 98 GLY B N 1
ATOM 1807 C CA . GLY B 1 98 ? -13.578 1.005 0.929 1 93.38 98 GLY B CA 1
ATOM 1808 C C . GLY B 1 98 ? -14.32 -0.285 1.225 1 93.38 98 GLY B C 1
ATOM 1809 O O . GLY B 1 98 ? -13.703 -1.324 1.461 1 93.38 98 GLY B O 1
ATOM 1810 N N . ARG B 1 99 ? -15.594 -0.221 1.168 1 93.25 99 ARG B N 1
ATOM 1811 C CA . ARG B 1 99 ? -16.422 -1.399 1.421 1 93.25 99 ARG B CA 1
ATOM 1812 C C . ARG B 1 99 ? -16.141 -2.494 0.398 1 93.25 99 ARG B C 1
ATOM 1814 O O . ARG B 1 99 ? -16.047 -3.672 0.751 1 93.25 99 ARG B O 1
ATOM 1821 N N . GLY B 1 100 ? -16.062 -2.113 -0.824 1 95.56 100 GLY B N 1
ATOM 1822 C CA . GLY B 1 100 ? -15.766 -3.064 -1.884 1 95.56 100 GLY B CA 1
ATOM 1823 C C . GLY B 1 100 ? -14.445 -3.779 -1.694 1 95.56 100 GLY B C 1
ATOM 1824 O O . GLY B 1 100 ? -14.297 -4.941 -2.078 1 95.56 100 GLY B O 1
ATOM 1825 N N . THR B 1 101 ? -13.508 -3.104 -1.045 1 96.94 101 THR B N 1
ATOM 1826 C CA . THR B 1 101 ? -12.227 -3.73 -0.762 1 96.94 101 THR B CA 1
ATOM 1827 C C . THR B 1 101 ? -12.375 -4.832 0.283 1 96.94 101 THR B C 1
ATOM 1829 O O . THR B 1 101 ? -11.875 -5.941 0.101 1 96.94 101 THR B O 1
ATOM 1832 N N . HIS B 1 102 ? -13.094 -4.578 1.331 1 96.81 102 HIS B N 1
ATOM 1833 C CA . HIS B 1 102 ? -13.359 -5.59 2.346 1 96.81 102 HIS B CA 1
ATOM 1834 C C . HIS B 1 102 ? -14.078 -6.793 1.746 1 96.81 102 HIS B C 1
ATOM 1836 O O . HIS B 1 102 ? -13.727 -7.941 2.033 1 96.81 102 HIS B O 1
ATOM 1842 N N . VAL B 1 103 ? -15.016 -6.559 0.907 1 97.19 103 VAL B N 1
ATOM 1843 C CA . VAL B 1 103 ? -15.773 -7.625 0.26 1 97.19 103 VAL B CA 1
ATOM 1844 C C . VAL B 1 103 ? -14.852 -8.438 -0.646 1 97.19 103 VAL B C 1
ATOM 1846 O O . VAL B 1 103 ? -14.914 -9.672 -0.66 1 97.19 103 VAL B O 1
ATOM 1849 N N . ALA B 1 104 ? -14.055 -7.766 -1.375 1 98.44 104 ALA B N 1
ATOM 1850 C CA . ALA B 1 104 ? -13.133 -8.445 -2.291 1 98.44 104 ALA B CA 1
ATOM 1851 C C . ALA B 1 104 ? -12.18 -9.359 -1.534 1 98.44 104 ALA B C 1
ATOM 1853 O O . ALA B 1 104 ? -11.797 -10.422 -2.039 1 98.44 104 ALA B O 1
ATOM 1854 N N . PHE B 1 105 ? -11.766 -8.969 -0.329 1 98.56 105 PHE B N 1
ATOM 1855 C CA . PHE B 1 105 ? -10.938 -9.852 0.484 1 98.56 105 PHE B CA 1
ATOM 1856 C C . PHE B 1 105 ? -11.68 -11.133 0.833 1 98.56 105 PHE B C 1
ATOM 1858 O O . PHE B 1 105 ? -11.109 -12.219 0.79 1 98.56 105 PHE B O 1
ATOM 1865 N N . VAL B 1 106 ? -12.938 -11.016 1.177 1 98.38 106 VAL B N 1
ATOM 1866 C CA . VAL B 1 106 ? -13.727 -12.195 1.499 1 98.38 106 VAL B CA 1
ATOM 1867 C C . VAL B 1 106 ? -13.883 -13.07 0.255 1 98.38 106 VAL B C 1
ATOM 1869 O O . VAL B 1 106 ? -13.805 -14.297 0.337 1 98.38 106 VAL B O 1
ATOM 1872 N N . GLU B 1 107 ? -14.117 -12.492 -0.89 1 98.38 107 GLU B N 1
ATOM 1873 C CA . GLU B 1 107 ? -14.195 -13.242 -2.139 1 98.38 107 GLU B CA 1
ATOM 1874 C C . GLU B 1 107 ? -12.883 -13.977 -2.422 1 98.38 107 GLU B C 1
ATOM 1876 O O . GLU B 1 107 ? -12.898 -15.117 -2.887 1 98.38 107 GLU B O 1
ATOM 1881 N N . LEU B 1 108 ? -11.812 -13.328 -2.143 1 98.75 108 LEU B N 1
ATOM 1882 C CA . LEU B 1 108 ? -10.523 -13.984 -2.301 1 98.75 108 LEU B CA 1
ATOM 1883 C C . LEU B 1 108 ? -10.406 -15.188 -1.372 1 98.75 108 LEU B C 1
ATOM 1885 O O . LEU B 1 108 ? -9.898 -16.234 -1.772 1 98.75 108 LEU B O 1
ATOM 1889 N N . ALA B 1 109 ? -10.805 -15 -0.131 1 98.56 109 ALA B N 1
ATOM 1890 C CA . ALA B 1 109 ? -10.797 -16.109 0.824 1 98.56 109 ALA B CA 1
ATOM 1891 C C . ALA B 1 109 ? -11.602 -17.297 0.3 1 98.56 109 ALA B C 1
ATOM 1893 O O . ALA B 1 109 ? -11.164 -18.438 0.386 1 98.56 109 ALA B O 1
ATOM 1894 N N . GLN B 1 110 ? -12.734 -17.062 -0.254 1 98.25 110 GLN B N 1
ATOM 1895 C CA . GLN B 1 110 ? -13.594 -18.109 -0.796 1 98.25 110 GLN B CA 1
ATOM 1896 C C . GLN B 1 110 ? -12.922 -18.812 -1.967 1 98.25 110 GLN B C 1
ATOM 1898 O O . GLN B 1 110 ? -12.992 -20.047 -2.084 1 98.25 110 GLN B O 1
ATOM 1903 N N . ALA B 1 111 ? -12.359 -18.047 -2.807 1 98 111 ALA B N 1
ATOM 1904 C CA . ALA B 1 111 ? -11.617 -18.641 -3.914 1 98 111 ALA B CA 1
ATOM 1905 C C . ALA B 1 111 ? -10.508 -19.547 -3.404 1 98 111 ALA B C 1
ATOM 1907 O O . ALA B 1 111 ? -10.289 -20.641 -3.945 1 98 111 ALA B O 1
ATOM 1908 N N . ALA B 1 112 ? -9.805 -19.125 -2.402 1 98.25 112 ALA B N 1
ATOM 1909 C CA . ALA B 1 112 ? -8.734 -19.922 -1.814 1 98.25 112 ALA B CA 1
ATOM 1910 C C . ALA B 1 112 ? -9.289 -21.219 -1.225 1 98.25 112 ALA B C 1
ATOM 1912 O O . ALA B 1 112 ? -8.672 -22.281 -1.356 1 98.25 112 ALA B O 1
ATOM 1913 N N . ASP B 1 113 ? -10.406 -21.156 -0.621 1 97.81 113 ASP B N 1
ATOM 1914 C CA . ASP B 1 113 ? -11.047 -22.344 -0.036 1 97.81 113 ASP B CA 1
ATOM 1915 C C . ASP B 1 113 ? -11.359 -23.391 -1.103 1 97.81 113 ASP B C 1
ATOM 1917 O O . ASP B 1 113 ? -11.297 -24.594 -0.834 1 97.81 113 ASP B O 1
ATOM 1921 N N . MET B 1 114 ? -11.664 -22.953 -2.209 1 95.5 114 MET B N 1
ATOM 1922 C CA . MET B 1 114 ? -12.07 -23.859 -3.285 1 95.5 114 MET B CA 1
ATOM 1923 C C . MET B 1 114 ? -10.859 -24.406 -4.027 1 95.5 114 MET B C 1
ATOM 1925 O O . MET B 1 114 ? -10.992 -25.281 -4.887 1 95.5 114 MET B O 1
ATOM 1929 N N . GLY B 1 115 ? -9.758 -23.906 -3.68 1 87.12 115 GLY B N 1
ATOM 1930 C CA . GLY B 1 115 ? -8.555 -24.328 -4.387 1 87.12 115 GLY B CA 1
ATOM 1931 C C . GLY B 1 115 ? -8.539 -23.906 -5.844 1 87.12 115 GLY B C 1
ATOM 1932 O O . GLY B 1 115 ? -8.07 -24.641 -6.707 1 87.12 115 GLY B O 1
ATOM 1933 N N . SER B 1 116 ? -9.141 -22.781 -6.09 1 82.12 116 SER B N 1
ATOM 1934 C CA . SER B 1 116 ? -9.25 -22.266 -7.453 1 82.12 116 SER B CA 1
ATOM 1935 C C . SER B 1 116 ? -7.879 -21.906 -8.023 1 82.12 116 SER B C 1
ATOM 1937 O O . SER B 1 116 ? -6.988 -21.484 -7.281 1 82.12 116 SER B O 1
ATOM 1939 N N . GLU B 1 117 ? -7.926 -22.328 -9.336 1 85.44 117 GLU B N 1
ATOM 1940 C CA . GLU B 1 117 ? -6.785 -21.797 -10.062 1 85.44 117 GLU B CA 1
ATOM 1941 C C . GLU B 1 117 ? -6.922 -20.281 -10.266 1 85.44 117 GLU B C 1
ATOM 1943 O O . GLU B 1 117 ? -8.031 -19.75 -10.305 1 85.44 117 GLU B O 1
ATOM 1948 N N . GLY B 1 118 ? -5.973 -19.516 -9.93 1 93.25 118 GLY B N 1
ATOM 1949 C CA . GLY B 1 118 ? -6.066 -18.109 -10.297 1 93.25 118 GLY B CA 1
ATOM 1950 C C . GLY B 1 118 ? -6.188 -17.188 -9.094 1 93.25 118 GLY B C 1
ATOM 1951 O O . GLY B 1 118 ? -6.59 -16.031 -9.234 1 93.25 118 GLY B O 1
ATOM 1952 N N . VAL B 1 119 ? -6.098 -17.75 -7.961 1 97.31 119 VAL B N 1
ATOM 1953 C CA . VAL B 1 119 ? -6.199 -16.953 -6.75 1 97.31 119 VAL B CA 1
ATOM 1954 C C . VAL B 1 119 ? -5.254 -15.75 -6.844 1 97.31 119 VAL B C 1
ATOM 1956 O O . VAL B 1 119 ? -5.582 -14.656 -6.375 1 97.31 119 VAL B O 1
ATOM 1959 N N . ILE B 1 120 ? -4.168 -16 -7.48 1 97.06 120 ILE B N 1
ATOM 1960 C CA . ILE B 1 120 ? -3.227 -14.906 -7.633 1 97.06 120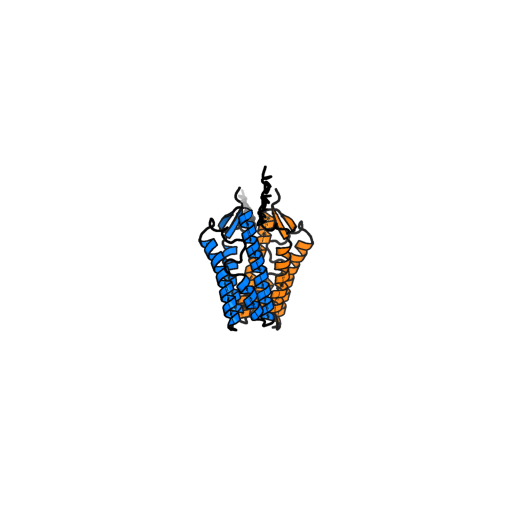 ILE B CA 1
ATOM 1961 C C . ILE B 1 120 ? -3.83 -13.828 -8.531 1 97.06 120 ILE B C 1
ATOM 1963 O O . ILE B 1 120 ? -3.656 -12.633 -8.289 1 97.06 120 ILE B O 1
ATOM 1967 N N . ALA B 1 121 ? -4.551 -14.203 -9.586 1 97.75 121 ALA B N 1
ATOM 1968 C CA . ALA B 1 121 ? -5.238 -13.227 -10.43 1 97.75 121 ALA B CA 1
ATOM 1969 C C . ALA B 1 121 ? -6.312 -12.477 -9.648 1 97.75 121 ALA B C 1
ATOM 1971 O O . ALA B 1 121 ? -6.496 -11.273 -9.828 1 97.75 121 ALA B O 1
ATOM 1972 N N . ASP B 1 122 ? -6.992 -13.203 -8.797 1 98.25 122 ASP B N 1
ATOM 1973 C CA . ASP B 1 122 ? -8 -12.586 -7.941 1 98.25 122 ASP B CA 1
ATOM 1974 C C . ASP B 1 122 ? -7.371 -11.539 -7.02 1 98.25 122 ASP B C 1
ATOM 1976 O O . ASP B 1 122 ? -7.965 -10.492 -6.77 1 98.25 122 ASP B O 1
ATOM 1980 N N . LEU B 1 123 ? -6.215 -11.836 -6.504 1 98.81 123 LEU B N 1
ATOM 1981 C CA . LEU B 1 123 ? -5.504 -10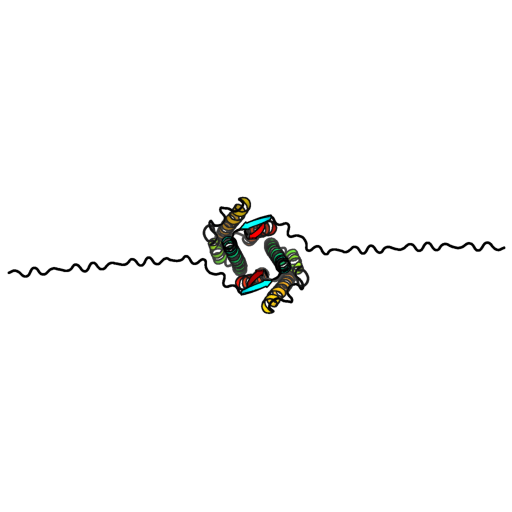.852 -5.695 1 98.81 123 LEU B CA 1
ATOM 1982 C C . LEU B 1 123 ? -5.211 -9.594 -6.504 1 98.81 123 LEU B C 1
ATOM 1984 O O . LEU B 1 123 ? -5.414 -8.477 -6.02 1 98.81 123 LEU B O 1
ATOM 1988 N N . GLY B 1 124 ? -4.707 -9.789 -7.738 1 98.62 124 GLY B N 1
ATOM 1989 C CA . GLY B 1 124 ? -4.488 -8.648 -8.609 1 98.62 124 GLY B CA 1
ATOM 1990 C C . GLY B 1 124 ? -5.734 -7.809 -8.812 1 98.62 124 GLY B C 1
ATOM 1991 O O . GLY B 1 124 ? -5.672 -6.578 -8.812 1 98.62 124 GLY B O 1
ATOM 1992 N N . THR B 1 125 ? -6.812 -8.469 -9.016 1 98.06 125 THR B N 1
ATOM 1993 C CA . THR B 1 125 ? -8.086 -7.785 -9.211 1 98.06 125 THR B CA 1
ATOM 1994 C C . THR B 1 125 ? -8.492 -7.031 -7.953 1 98.06 125 THR B C 1
ATOM 1996 O O . THR B 1 125 ? -8.938 -5.883 -8.023 1 98.06 125 THR B O 1
ATOM 1999 N N . LEU B 1 126 ? -8.383 -7.66 -6.844 1 98.75 126 LEU B N 1
ATOM 2000 C CA . LEU B 1 126 ? -8.641 -7 -5.57 1 98.75 126 LEU B CA 1
ATOM 2001 C C . LEU B 1 126 ? -7.801 -5.734 -5.434 1 98.75 126 LEU B C 1
ATOM 2003 O O . LEU B 1 126 ? -8.305 -4.691 -5.004 1 98.75 126 LEU B O 1
ATOM 2007 N N . MET B 1 127 ? -6.535 -5.797 -5.789 1 98.75 127 MET B N 1
ATOM 2008 C CA . MET B 1 127 ? -5.609 -4.68 -5.629 1 98.75 127 MET B CA 1
ATOM 2009 C C . MET B 1 127 ? -5.988 -3.521 -6.551 1 98.75 127 MET B C 1
ATOM 2011 O O . MET B 1 127 ? -5.547 -2.391 -6.344 1 98.75 127 MET B O 1
ATOM 2015 N N . SER B 1 128 ? -6.859 -3.746 -7.551 1 98.44 128 SER B N 1
ATOM 2016 C CA . SER B 1 128 ? -7.355 -2.643 -8.367 1 98.44 128 SER B CA 1
ATOM 2017 C C . SER B 1 128 ? -8.18 -1.667 -7.531 1 98.44 128 SER B C 1
ATOM 2019 O O . SER B 1 128 ? -8.219 -0.47 -7.824 1 98.44 128 SER B O 1
ATOM 2021 N N . ASN B 1 129 ? -8.836 -2.135 -6.5 1 97.81 129 ASN B N 1
ATOM 2022 C CA . ASN B 1 129 ? -9.516 -1.23 -5.574 1 97.81 129 ASN B CA 1
ATOM 2023 C C . ASN B 1 129 ? -8.516 -0.331 -4.844 1 97.81 129 ASN B C 1
ATOM 2025 O O . ASN B 1 129 ? -8.789 0.854 -4.637 1 97.81 129 ASN B O 1
ATOM 2029 N N . CYS B 1 130 ? -7.363 -0.898 -4.461 1 98.69 130 CYS B N 1
ATOM 2030 C CA . CYS B 1 130 ? -6.324 -0.13 -3.779 1 98.69 130 CYS B CA 1
ATOM 2031 C C . CYS B 1 130 ? -5.785 0.976 -4.68 1 98.69 130 CYS B C 1
ATOM 2033 O O . CYS B 1 130 ? -5.828 2.152 -4.316 1 98.69 130 CYS B O 1
ATOM 2035 N N . THR B 1 131 ? -5.332 0.569 -5.895 1 98.56 131 THR B N 1
ATOM 2036 C CA . THR B 1 131 ? -4.711 1.53 -6.797 1 98.56 131 THR B CA 1
ATOM 2037 C C . THR B 1 131 ? -5.734 2.547 -7.293 1 98.56 131 THR B C 1
ATOM 2039 O O . THR B 1 131 ? -5.418 3.727 -7.457 1 98.56 131 THR B O 1
ATOM 2042 N N . GLY B 1 132 ? -6.977 2.123 -7.508 1 98 132 GLY B N 1
ATOM 2043 C CA . GLY B 1 132 ? -8.031 3.049 -7.898 1 98 132 GLY B CA 1
ATOM 2044 C C . GLY B 1 132 ? -8.305 4.109 -6.852 1 98 132 GLY B C 1
ATOM 2045 O O . GLY B 1 132 ? -8.445 5.293 -7.18 1 98 132 GLY B O 1
ATOM 2046 N N . CYS B 1 133 ? -8.367 3.756 -5.641 1 98.19 133 CYS B N 1
ATOM 2047 C CA . CYS B 1 133 ? -8.625 4.684 -4.543 1 98.19 133 CYS B CA 1
ATOM 2048 C C . CYS B 1 133 ? -7.441 5.629 -4.348 1 98.19 133 CYS B C 1
ATOM 2050 O O . CYS B 1 133 ? -7.629 6.836 -4.176 1 98.19 133 CYS B O 1
ATOM 2052 N N . HIS B 1 134 ? -6.23 5.086 -4.469 1 97.81 134 HIS B N 1
ATOM 2053 C CA . HIS B 1 134 ? -5.043 5.867 -4.137 1 97.81 134 HIS B CA 1
ATOM 2054 C C . HIS B 1 134 ? -4.684 6.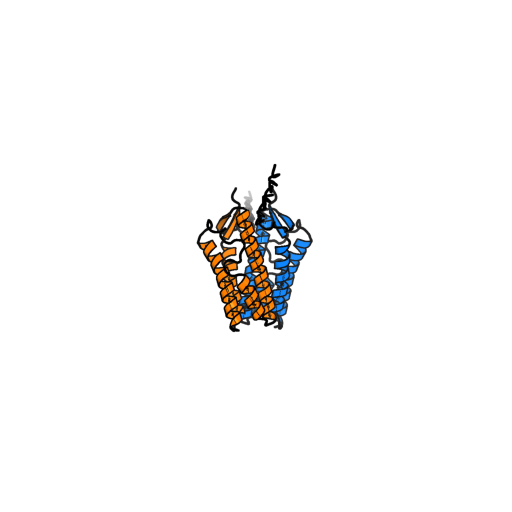828 -5.266 1 97.81 134 HIS B C 1
ATOM 2056 O O . HIS B 1 134 ? -4.031 7.848 -5.031 1 97.81 134 HIS B O 1
ATOM 2062 N N . VAL B 1 135 ? -5.156 6.555 -6.441 1 96.5 135 VAL B N 1
ATOM 2063 C CA . VAL B 1 135 ? -4.895 7.484 -7.535 1 96.5 135 VAL B CA 1
ATOM 2064 C C . VAL B 1 135 ? -5.988 8.547 -7.582 1 96.5 135 VAL B C 1
ATOM 2066 O O . VAL B 1 135 ? -5.801 9.617 -8.172 1 96.5 135 VAL B O 1
ATOM 2069 N N . THR B 1 136 ? -7.07 8.328 -6.895 1 97.31 136 THR B N 1
ATOM 2070 C CA . THR B 1 136 ? -8.227 9.203 -7.016 1 97.31 136 THR B CA 1
ATOM 2071 C C . THR B 1 136 ? -8.289 10.18 -5.848 1 97.31 136 THR B C 1
ATOM 2073 O O . THR B 1 136 ? -8.602 11.359 -6.035 1 97.31 136 THR B O 1
ATOM 2076 N N . TYR B 1 137 ? -7.914 9.68 -4.613 1 96.75 137 TYR B N 1
ATOM 2077 C CA . TYR B 1 137 ? -8.234 10.492 -3.449 1 96.75 137 TYR B CA 1
ATOM 2078 C C . TYR B 1 137 ? -6.984 10.82 -2.645 1 96.75 137 TYR B C 1
ATOM 2080 O O . TYR B 1 137 ? -6.023 10.047 -2.637 1 96.75 137 TYR B O 1
ATOM 2088 N N . LYS B 1 138 ? -7.008 11.891 -1.964 1 96.44 138 LYS B N 1
ATOM 2089 C CA . LYS B 1 138 ? -6.078 12.273 -0.906 1 96.44 138 LYS B CA 1
ATOM 2090 C C . LYS B 1 138 ? -6.82 12.836 0.302 1 96.44 138 LYS B C 1
ATOM 2092 O O . LYS B 1 138 ? -7.91 13.398 0.161 1 96.44 138 LYS B O 1
ATOM 2097 N N . PHE B 1 139 ? -6.195 12.742 1.451 1 93.88 139 PHE B N 1
ATOM 2098 C CA . PHE B 1 139 ? -6.793 13.312 2.654 1 93.88 139 PHE B CA 1
ATOM 2099 C C . PHE B 1 139 ? -6.219 14.688 2.945 1 93.88 139 PHE B C 1
ATOM 2101 O O . PHE B 1 139 ? -5.016 14.914 2.795 1 93.88 139 PHE B O 1
ATOM 2108 N N . VAL B 1 140 ? -7.141 15.539 3.299 1 93.81 140 VAL B N 1
ATOM 2109 C CA . VAL B 1 140 ? -6.797 16.859 3.824 1 93.81 140 VAL B CA 1
ATOM 2110 C C . VAL B 1 140 ? -7.43 17.047 5.199 1 93.81 140 VAL B C 1
ATOM 2112 O O . VAL B 1 140 ? -8.609 16.734 5.395 1 93.81 140 VAL B O 1
ATOM 2115 N N . ILE B 1 141 ? -6.566 17.469 6.152 1 91.81 141 ILE B N 1
ATOM 2116 C CA . ILE B 1 141 ? -7.098 17.656 7.496 1 91.81 141 ILE B CA 1
ATOM 2117 C C . ILE B 1 141 ? -7.953 18.922 7.543 1 91.81 141 ILE B C 1
ATOM 2119 O O . ILE B 1 141 ? -7.539 19.969 7.059 1 91.81 141 ILE B O 1
ATOM 2123 N N . LYS B 1 142 ? -9.055 18.734 8.211 1 86.81 142 LYS B N 1
ATOM 2124 C CA . LYS B 1 142 ? -9.93 19.875 8.445 1 86.81 142 LYS B CA 1
ATOM 2125 C C . LYS B 1 142 ? -9.273 20.891 9.383 1 86.81 142 LYS B C 1
ATOM 2127 O O . LYS B 1 142 ? -8.609 20.516 10.344 1 86.81 142 LYS B O 1
ATOM 2132 N N . GLN B 1 143 ? -9.141 22.203 9.008 1 73.62 143 GLN B N 1
ATOM 2133 C CA . GLN B 1 143 ? -8.68 23.312 9.852 1 73.62 143 GLN B CA 1
ATOM 2134 C C . GLN B 1 143 ? -9.703 23.625 10.938 1 73.62 143 GLN B C 1
ATOM 2136 O O . GLN B 1 143 ? -10.906 23.438 10.75 1 73.62 143 GLN B O 1
#

Radius of gyration: 28.74 Å; Cα contacts (8 Å, |Δi|>4): 286; chains: 2; bounding box: 71×84×133 Å

Organism: NCBI:txid28181

Foldseek 3Di:
DPPPPPPPPPPPPPPPPPPPPPPPPPPLPAAEKEAAPVLVVQVVVLVVLVVVLLVQLVVCVVVVNLVSLLVSLLCLAPPNGPNPPRCPVPDPVLVVLSNVLNVLSNVLSVCSVVVDDCSVVSSVVSCCSVVVNVSHYDYDYDD/DPPPPPPPPPPPPPPPPPPPPPPPPPPLPAAEKEAAPVLVVQVVVLVVLVVVLLVQLVVCVVVVNLVSLLVSLLCLAPPNGSNPPVCPVPDPVLVVLSNVLNVLSNVLSVCSVVVDDCSVVSSVVSCCSVVVNVSHYDYDYDD